Protein AF-A0A252F1C4-F1 (afdb_monomer_lite)

Structure (mmCIF, N/CA/C/O backbone):
data_AF-A0A252F1C4-F1
#
_entry.id   AF-A0A252F1C4-F1
#
loop_
_atom_site.group_PDB
_atom_site.id
_atom_site.type_symbol
_atom_site.label_atom_id
_atom_site.label_alt_id
_atom_site.label_comp_id
_atom_site.label_asym_id
_atom_site.label_entity_id
_atom_site.label_seq_id
_atom_site.pdbx_PDB_ins_code
_atom_site.Cartn_x
_atom_site.Cartn_y
_atom_site.Cartn_z
_atom_site.occupancy
_atom_site.B_iso_or_equiv
_atom_site.auth_seq_id
_atom_site.auth_comp_id
_atom_site.auth_asym_id
_atom_site.auth_atom_id
_atom_site.pdbx_PDB_model_num
ATOM 1 N N . MET A 1 1 ? 24.234 -22.527 -16.602 1.00 39.47 1 MET A N 1
ATOM 2 C CA . MET A 1 1 ? 23.828 -21.401 -15.741 1.00 39.47 1 MET A CA 1
ATOM 3 C C . MET A 1 1 ? 22.417 -21.061 -16.158 1.00 39.47 1 MET A C 1
ATOM 5 O O . MET A 1 1 ? 22.250 -20.501 -17.232 1.00 39.47 1 MET A O 1
ATOM 9 N N . GLU A 1 2 ? 21.423 -21.536 -15.406 1.00 46.16 2 GLU A N 1
ATOM 10 C CA . GLU A 1 2 ? 20.030 -21.122 -15.596 1.00 46.16 2 GLU A CA 1
ATOM 11 C C . GLU A 1 2 ? 19.977 -19.605 -15.444 1.00 46.16 2 GLU A C 1
ATOM 13 O O . GLU A 1 2 ? 20.350 -19.065 -14.402 1.00 46.16 2 GLU A O 1
ATOM 18 N N . SER A 1 3 ? 19.587 -18.909 -16.509 1.00 50.81 3 SER A N 1
ATOM 19 C CA . SER A 1 3 ? 19.120 -17.539 -16.387 1.00 50.81 3 SER A CA 1
ATOM 20 C C . SER A 1 3 ? 17.921 -17.589 -15.451 1.00 50.81 3 SER A C 1
ATOM 22 O O . SER A 1 3 ? 16.892 -18.141 -15.831 1.00 50.81 3 SER A O 1
ATOM 24 N N . LEU A 1 4 ? 18.067 -17.070 -14.231 1.00 52.56 4 LEU A N 1
ATOM 25 C CA . LEU A 1 4 ? 16.919 -16.670 -13.426 1.00 52.56 4 LEU A CA 1
ATOM 26 C C . LEU A 1 4 ? 16.053 -15.802 -14.335 1.00 52.56 4 LEU A C 1
ATOM 28 O O . LEU A 1 4 ? 16.465 -14.701 -14.708 1.00 52.56 4 LEU A O 1
ATOM 32 N N . ASP A 1 5 ? 14.933 -16.365 -14.781 1.00 70.81 5 ASP A N 1
ATOM 33 C CA . ASP A 1 5 ? 14.043 -15.707 -15.716 1.00 70.81 5 ASP A CA 1
ATOM 34 C C . ASP A 1 5 ? 13.590 -14.416 -15.035 1.00 70.81 5 ASP A C 1
ATOM 36 O O . ASP A 1 5 ? 13.096 -14.429 -13.904 1.00 70.81 5 ASP A O 1
ATOM 40 N N . ILE A 1 6 ? 13.854 -13.275 -15.669 1.00 65.56 6 ILE A N 1
ATOM 41 C CA . ILE A 1 6 ? 13.589 -11.947 -15.098 1.00 65.56 6 ILE A CA 1
ATOM 42 C C . ILE A 1 6 ? 12.124 -11.869 -14.635 1.00 65.56 6 ILE A C 1
ATOM 44 O O . ILE A 1 6 ? 11.808 -11.248 -13.619 1.00 65.56 6 ILE A O 1
ATOM 48 N N . GLU A 1 7 ? 11.241 -12.582 -15.333 1.00 70.81 7 GLU A N 1
ATOM 49 C CA . GLU A 1 7 ? 9.831 -12.716 -15.002 1.00 70.81 7 GLU A CA 1
ATOM 50 C C . GLU A 1 7 ? 9.565 -13.456 -13.674 1.00 70.81 7 GLU A C 1
ATOM 52 O O . GLU A 1 7 ? 8.672 -13.058 -12.922 1.00 70.81 7 GLU A O 1
ATOM 57 N N . GLU A 1 8 ? 10.353 -14.475 -13.316 1.00 76.31 8 GLU A N 1
ATOM 58 C CA . GLU A 1 8 ? 10.240 -15.170 -12.025 1.00 76.31 8 GLU A CA 1
ATOM 59 C C . GLU A 1 8 ? 10.670 -14.289 -10.851 1.00 76.31 8 GLU A C 1
ATOM 61 O O . GLU A 1 8 ? 9.991 -14.269 -9.819 1.00 76.31 8 GLU A O 1
ATOM 66 N N . LEU A 1 9 ? 11.743 -13.507 -11.013 1.00 71.81 9 LEU A N 1
ATOM 67 C CA . LEU A 1 9 ? 12.190 -12.544 -10.000 1.00 71.81 9 LEU A CA 1
ATOM 68 C C . LEU A 1 9 ? 11.113 -11.485 -9.724 1.00 71.81 9 LEU A C 1
ATOM 70 O O . LEU A 1 9 ? 10.834 -11.169 -8.564 1.00 71.81 9 LEU A O 1
ATOM 74 N N . TYR A 1 10 ? 10.446 -10.990 -10.771 1.00 73.50 10 TYR A N 1
ATOM 75 C CA . TYR A 1 10 ? 9.335 -10.048 -10.622 1.00 73.50 10 TYR A CA 1
ATOM 76 C C . TYR A 1 10 ? 8.104 -10.683 -9.970 1.00 73.50 10 TYR A C 1
ATOM 78 O O . TYR A 1 10 ? 7.515 -10.085 -9.067 1.00 73.50 10 TYR A O 1
ATOM 86 N N . ARG A 1 11 ? 7.727 -11.906 -10.362 1.00 82.75 11 ARG A N 1
ATOM 87 C CA . ARG A 1 11 ? 6.609 -12.634 -9.733 1.00 82.75 11 ARG A CA 1
ATOM 88 C C . ARG A 1 11 ? 6.877 -12.921 -8.253 1.00 82.75 11 ARG A C 1
ATOM 90 O O . ARG A 1 11 ? 5.960 -12.818 -7.436 1.00 82.75 11 ARG A O 1
ATOM 97 N N . ALA A 1 12 ? 8.116 -13.255 -7.892 1.00 82.44 12 ALA A N 1
ATOM 98 C CA . ALA A 1 12 ? 8.522 -13.460 -6.504 1.00 82.44 12 ALA A CA 1
ATOM 99 C C . ALA A 1 12 ? 8.458 -12.155 -5.689 1.00 82.44 12 ALA A C 1
ATOM 101 O O . ALA A 1 12 ? 7.920 -12.150 -4.579 1.00 82.44 12 ALA A O 1
ATOM 102 N N . ALA A 1 13 ? 8.935 -11.041 -6.254 1.00 80.62 13 ALA A N 1
ATOM 103 C CA . ALA A 1 13 ? 8.858 -9.723 -5.623 1.00 80.62 13 ALA A CA 1
ATOM 104 C C . ALA A 1 13 ? 7.404 -9.261 -5.412 1.00 80.62 13 ALA A C 1
ATOM 106 O O . ALA A 1 13 ? 7.062 -8.757 -4.340 1.00 80.62 13 ALA A O 1
ATOM 107 N N . GLU A 1 14 ? 6.531 -9.484 -6.398 1.00 83.69 14 GLU A N 1
ATOM 108 C CA . GLU A 1 14 ? 5.108 -9.147 -6.301 1.00 83.69 14 GLU A CA 1
ATOM 109 C C . GLU A 1 14 ? 4.397 -9.979 -5.225 1.00 83.69 14 GLU A C 1
ATOM 111 O O . GLU A 1 14 ? 3.676 -9.426 -4.395 1.00 83.69 14 GLU A O 1
ATOM 116 N N . ARG A 1 15 ? 4.664 -11.291 -5.157 1.00 87.81 15 ARG A N 1
ATOM 117 C CA . ARG A 1 15 ? 4.139 -12.156 -4.084 1.00 87.81 15 ARG A CA 1
ATOM 118 C C . ARG A 1 15 ? 4.579 -11.696 -2.700 1.00 87.81 15 ARG A C 1
ATOM 120 O O . ARG A 1 15 ? 3.763 -11.664 -1.786 1.00 87.81 15 ARG A O 1
ATOM 127 N N . SER A 1 16 ? 5.850 -11.332 -2.542 1.00 88.38 16 SER A N 1
ATOM 128 C CA . SER A 1 16 ? 6.371 -10.829 -1.266 1.00 88.38 16 SER A CA 1
ATOM 129 C C . SER A 1 16 ? 5.630 -9.563 -0.816 1.00 88.38 16 SER A C 1
ATOM 131 O O . SER A 1 16 ? 5.192 -9.465 0.331 1.00 88.38 16 SER A O 1
ATOM 133 N N . ARG A 1 17 ? 5.403 -8.624 -1.742 1.00 88.75 17 ARG A N 1
ATOM 134 C CA . ARG A 1 17 ? 4.665 -7.380 -1.474 1.00 88.75 17 ARG A CA 1
ATOM 135 C C . ARG A 1 17 ? 3.193 -7.622 -1.149 1.00 88.75 17 ARG A C 1
ATOM 137 O O . ARG A 1 17 ? 2.680 -7.002 -0.218 1.00 88.75 17 ARG A O 1
ATOM 144 N N . LEU A 1 18 ? 2.535 -8.528 -1.872 1.00 92.56 18 LEU A N 1
ATOM 145 C CA . LEU A 1 18 ? 1.158 -8.922 -1.577 1.00 92.56 18 LEU A CA 1
ATOM 146 C C . LEU A 1 18 ? 1.052 -9.536 -0.176 1.00 92.56 18 LEU A C 1
ATOM 148 O O . LEU A 1 18 ? 0.224 -9.096 0.618 1.00 92.56 18 LEU A O 1
ATOM 152 N N . ASN A 1 19 ? 1.936 -10.479 0.158 1.00 94.19 19 ASN A N 1
ATOM 153 C CA . ASN A 1 19 ? 1.964 -11.109 1.477 1.00 94.19 19 ASN A CA 1
ATOM 154 C C . ASN A 1 19 ? 2.171 -10.072 2.591 1.00 94.19 19 ASN A C 1
ATOM 156 O O . ASN A 1 19 ? 1.467 -10.105 3.595 1.00 94.19 19 ASN A O 1
ATOM 160 N N . ALA A 1 20 ? 3.088 -9.116 2.404 1.00 92.38 20 ALA A N 1
ATOM 161 C CA . ALA A 1 20 ? 3.323 -8.048 3.376 1.00 92.38 20 ALA A CA 1
ATOM 162 C C . ALA A 1 20 ? 2.077 -7.171 3.596 1.00 92.38 20 ALA A C 1
ATOM 164 O O . ALA A 1 20 ? 1.738 -6.851 4.738 1.00 92.38 20 ALA A O 1
ATOM 165 N N . PHE A 1 21 ? 1.364 -6.817 2.521 1.00 95.19 21 PHE A N 1
ATOM 166 C CA . PHE A 1 21 ? 0.099 -6.088 2.614 1.00 95.19 21 PHE A CA 1
ATOM 167 C C . PHE A 1 21 ? -0.978 -6.899 3.345 1.00 95.19 21 PHE A C 1
ATOM 169 O O . PHE A 1 21 ? -1.656 -6.381 4.237 1.00 95.19 21 PHE A O 1
ATOM 176 N N . GLU A 1 22 ? -1.130 -8.176 2.998 1.00 95.81 22 GLU A N 1
ATOM 177 C CA . GLU A 1 22 ? -2.107 -9.060 3.629 1.00 95.81 22 GLU A CA 1
ATOM 178 C C . GLU A 1 22 ? -1.833 -9.245 5.124 1.00 95.81 22 GLU A C 1
ATOM 180 O O . GLU A 1 22 ? -2.771 -9.156 5.921 1.00 95.81 22 GLU A O 1
ATOM 185 N N . SER A 1 23 ? -0.569 -9.424 5.516 1.00 96.69 23 SER A N 1
ATOM 186 C CA . SER A 1 23 ? -0.160 -9.480 6.923 1.00 96.69 23 SER A CA 1
ATOM 187 C C . SER A 1 23 ? -0.477 -8.175 7.654 1.00 96.69 23 SER A C 1
ATOM 189 O O . SER A 1 23 ? -1.138 -8.211 8.690 1.00 96.69 23 SER A O 1
ATOM 191 N N . ALA A 1 24 ? -0.121 -7.015 7.089 1.00 95.94 24 ALA A N 1
ATOM 192 C CA . ALA A 1 24 ? -0.428 -5.716 7.695 1.00 95.94 24 ALA A CA 1
ATOM 193 C C . ALA A 1 24 ? -1.941 -5.509 7.900 1.00 95.94 24 ALA A C 1
ATOM 195 O O . ALA A 1 24 ? -2.378 -4.998 8.937 1.00 95.94 24 ALA A O 1
ATOM 196 N N . ARG A 1 25 ? -2.756 -5.956 6.935 1.00 97.19 25 ARG A N 1
ATOM 197 C CA . ARG A 1 25 ? -4.219 -5.930 7.034 1.00 97.19 25 ARG A CA 1
ATOM 198 C C . ARG A 1 25 ? -4.728 -6.834 8.157 1.00 97.19 25 ARG A C 1
ATOM 200 O O . ARG A 1 25 ? -5.585 -6.409 8.928 1.00 97.19 25 ARG A O 1
ATOM 207 N N . GLN A 1 26 ? -4.226 -8.066 8.250 1.00 97.50 26 GLN A N 1
ATOM 208 C CA . GLN A 1 26 ? -4.611 -9.002 9.312 1.00 97.50 26 GLN A CA 1
ATOM 209 C C . GLN A 1 26 ? -4.237 -8.469 10.697 1.00 97.50 26 GLN A C 1
ATOM 211 O O . GLN A 1 26 ? -5.061 -8.513 11.611 1.00 97.50 26 GLN A O 1
ATOM 216 N N . ASP A 1 27 ? -3.043 -7.899 10.838 1.00 97.44 27 ASP A N 1
ATOM 217 C CA . ASP A 1 27 ? -2.592 -7.303 12.091 1.00 97.44 27 ASP A CA 1
ATOM 218 C C . ASP A 1 27 ? -3.470 -6.119 12.508 1.00 97.44 27 ASP A C 1
ATOM 220 O O . ASP A 1 27 ? -3.824 -6.003 13.683 1.00 97.44 27 ASP A O 1
ATOM 224 N N . SER A 1 28 ? -3.878 -5.268 11.558 1.00 97.00 28 SER A N 1
ATOM 225 C CA . SER A 1 28 ? -4.801 -4.160 11.837 1.00 97.00 28 SER A CA 1
ATOM 226 C C . SER A 1 28 ? -6.171 -4.657 12.306 1.00 97.00 28 SER A C 1
ATOM 228 O O . SER A 1 28 ? -6.703 -4.158 13.297 1.00 97.00 28 SER A O 1
ATOM 230 N N . LEU A 1 29 ? -6.714 -5.701 11.670 1.00 97.81 29 LEU A N 1
ATOM 231 C CA . LEU A 1 29 ? -7.979 -6.309 12.096 1.00 97.81 29 LEU A CA 1
ATOM 232 C C . LEU A 1 29 ? -7.876 -6.942 13.489 1.00 97.81 29 LEU A C 1
ATOM 234 O O . LEU A 1 29 ? -8.801 -6.820 14.291 1.00 97.81 29 LEU A O 1
ATOM 238 N N . LYS A 1 30 ? -6.744 -7.577 13.803 1.00 98.12 30 LYS A N 1
ATOM 239 C CA . LYS A 1 30 ? -6.488 -8.136 15.134 1.00 98.12 30 LYS A CA 1
ATOM 240 C C . LYS A 1 30 ? -6.394 -7.038 16.196 1.00 98.12 30 LYS A C 1
ATOM 242 O O . LYS A 1 30 ? -6.981 -7.177 17.266 1.00 98.12 30 LYS A O 1
ATOM 247 N N . ARG A 1 31 ? -5.708 -5.927 15.899 1.00 97.62 31 ARG A N 1
ATOM 248 C CA . ARG A 1 31 ? -5.668 -4.745 16.780 1.00 97.62 31 ARG A CA 1
ATOM 249 C C . ARG A 1 31 ? -7.058 -4.153 16.995 1.00 97.62 31 ARG A C 1
ATOM 251 O O . ARG A 1 31 ? -7.407 -3.855 18.133 1.00 97.62 31 ARG A O 1
ATOM 258 N N . LEU A 1 32 ? -7.858 -4.035 15.934 1.00 98.19 32 LEU A N 1
ATOM 259 C CA . LEU A 1 32 ? -9.243 -3.576 16.030 1.00 98.19 32 LEU A CA 1
ATOM 260 C C . LEU A 1 32 ? -10.058 -4.473 16.962 1.00 98.19 32 LEU A C 1
ATOM 262 O O . LEU A 1 32 ? -10.747 -3.966 17.840 1.00 98.19 32 LEU A O 1
ATOM 266 N N . GLN A 1 33 ? -9.967 -5.791 16.791 1.00 98.19 33 GLN A N 1
ATOM 267 C CA . GLN A 1 33 ? -10.693 -6.735 17.634 1.00 98.19 33 GLN A CA 1
ATOM 268 C C . GLN A 1 33 ? -10.310 -6.584 19.111 1.00 98.19 33 GLN A C 1
ATOM 270 O O . GLN A 1 33 ? -11.193 -6.405 19.945 1.00 98.19 33 GLN A O 1
ATOM 275 N N . ASN A 1 34 ? -9.009 -6.553 19.414 1.00 98.31 34 ASN A N 1
ATOM 276 C CA . ASN A 1 34 ? -8.525 -6.340 20.779 1.00 98.31 34 ASN A CA 1
ATOM 277 C C . ASN A 1 34 ? -9.037 -5.012 21.363 1.00 98.31 34 ASN A C 1
ATOM 279 O O . ASN A 1 34 ? -9.503 -4.975 22.498 1.00 98.31 34 ASN A O 1
ATOM 283 N N . SER A 1 35 ? -9.014 -3.936 20.571 1.00 97.88 35 SER A N 1
ATOM 284 C CA . SER A 1 35 ? -9.515 -2.626 20.993 1.00 97.88 35 SER A CA 1
ATOM 285 C C . SER A 1 35 ? -11.013 -2.658 21.312 1.00 97.88 35 SER A C 1
ATOM 287 O O . SER A 1 35 ? -11.431 -2.120 22.335 1.00 97.88 35 SER A O 1
ATOM 289 N N . LEU A 1 36 ? -11.829 -3.333 20.495 1.00 98.25 36 LEU A N 1
ATOM 290 C CA . LEU A 1 36 ? -13.266 -3.479 20.753 1.00 98.25 36 LEU A CA 1
ATOM 291 C C . LEU A 1 36 ? -13.546 -4.287 22.032 1.00 98.25 36 LEU A C 1
ATOM 293 O O . LEU A 1 36 ? -14.435 -3.919 22.806 1.00 98.25 36 LEU A O 1
ATOM 297 N N . ASP A 1 37 ? -12.776 -5.347 22.286 1.00 98.50 37 ASP A N 1
ATOM 298 C CA . ASP A 1 37 ? -12.904 -6.166 23.498 1.00 98.50 37 ASP A CA 1
ATOM 299 C C . ASP A 1 37 ? -12.520 -5.379 24.767 1.00 98.50 37 ASP A C 1
ATOM 301 O O . ASP A 1 37 ? -13.205 -5.458 25.800 1.00 98.50 37 ASP A O 1
ATOM 305 N N . GLU A 1 38 ? -11.461 -4.570 24.688 1.00 98.19 38 GLU A N 1
ATOM 306 C CA . GLU A 1 38 ? -11.025 -3.664 25.757 1.00 98.19 38 GLU A CA 1
ATOM 307 C C . GLU A 1 38 ? -12.065 -2.572 26.033 1.00 98.19 38 GLU A C 1
ATOM 309 O O . GLU A 1 38 ? -12.448 -2.371 27.190 1.00 98.19 38 GLU A O 1
ATOM 314 N N . ILE A 1 39 ? -12.589 -1.924 24.986 1.00 98.25 39 ILE A N 1
ATOM 315 C CA . ILE A 1 39 ? -13.657 -0.917 25.090 1.00 98.25 39 ILE A CA 1
ATOM 316 C C . ILE A 1 39 ? -14.893 -1.524 25.764 1.00 98.25 39 ILE A C 1
ATOM 318 O O . ILE A 1 39 ? -15.440 -0.948 26.709 1.00 98.25 39 ILE A O 1
ATOM 322 N N . GLY A 1 40 ? -15.314 -2.719 25.340 1.00 98.19 40 GLY A N 1
ATOM 323 C CA . GLY A 1 40 ? -16.456 -3.416 25.932 1.00 98.19 40 GLY A CA 1
ATOM 324 C C . GLY A 1 40 ? -16.241 -3.783 27.405 1.00 98.19 40 GLY A C 1
ATOM 325 O O . GLY A 1 40 ? -17.160 -3.682 28.225 1.00 98.19 40 GLY A O 1
ATOM 326 N N . THR A 1 41 ? -15.025 -4.186 27.773 1.00 98.25 41 THR A N 1
ATOM 327 C CA . THR A 1 41 ? -14.667 -4.514 29.161 1.00 98.25 41 THR A CA 1
ATOM 328 C C . THR A 1 41 ? -14.624 -3.270 30.043 1.00 98.25 41 THR A C 1
ATOM 330 O O . THR A 1 41 ? -15.242 -3.267 31.111 1.00 98.25 41 THR A O 1
ATOM 333 N N . SER A 1 42 ? -13.992 -2.197 29.566 1.00 97.81 42 SER A N 1
ATOM 334 C CA . SER A 1 42 ? -13.952 -0.895 30.236 1.00 97.81 42 SER A CA 1
ATOM 335 C C . SER A 1 42 ? -15.362 -0.349 30.477 1.00 97.81 42 SER A C 1
ATOM 337 O O . SER A 1 42 ? -15.724 -0.041 31.613 1.00 97.81 42 SER A O 1
ATOM 339 N N . TYR A 1 43 ? -16.214 -0.366 29.446 1.00 98.25 43 TYR A N 1
ATOM 340 C CA . TYR A 1 43 ? -17.609 0.067 29.541 1.00 98.25 43 TYR A CA 1
ATOM 341 C C . TYR A 1 43 ? -18.389 -0.687 30.631 1.00 98.25 43 TYR A C 1
ATOM 343 O O . TYR A 1 43 ? -19.042 -0.060 31.468 1.00 98.25 43 TYR A O 1
ATOM 351 N N . ARG A 1 44 ? -18.296 -2.026 30.676 1.00 98.06 44 ARG A N 1
ATOM 352 C CA . ARG A 1 44 ? -18.954 -2.834 31.725 1.00 98.06 44 ARG A CA 1
ATOM 353 C C . ARG A 1 44 ? -18.453 -2.476 33.128 1.00 98.06 44 ARG A C 1
ATOM 355 O O . ARG A 1 44 ? -19.255 -2.416 34.065 1.00 98.06 44 ARG A O 1
ATOM 362 N N . GLY A 1 45 ? -17.154 -2.207 33.266 1.00 97.94 45 GLY A N 1
ATOM 363 C CA . GLY A 1 45 ? -16.551 -1.723 34.508 1.00 97.94 45 GLY A CA 1
ATOM 364 C C . GLY A 1 45 ? -17.137 -0.380 34.948 1.00 97.94 45 GLY A C 1
ATOM 365 O O . GLY A 1 45 ? -17.641 -0.266 36.067 1.00 97.94 45 GLY A O 1
ATOM 366 N N . SER A 1 46 ? -17.167 0.609 34.051 1.00 97.44 46 SER A N 1
ATOM 367 C CA . SER A 1 46 ? -17.719 1.941 34.334 1.00 97.44 46 SER A CA 1
ATOM 368 C C . SER A 1 46 ? -19.210 1.907 34.675 1.00 97.44 46 SER A C 1
ATOM 370 O O . SER A 1 46 ? -19.645 2.600 35.594 1.00 97.44 46 SER A O 1
ATOM 372 N N . VAL A 1 47 ? -20.000 1.069 33.996 1.00 97.56 47 VAL A N 1
ATOM 373 C CA . VAL A 1 47 ? -21.424 0.870 34.318 1.00 97.56 47 VAL A CA 1
ATOM 374 C C . VAL A 1 47 ? -21.592 0.302 35.729 1.00 97.56 47 VAL A C 1
ATOM 376 O O . VAL A 1 47 ? -22.395 0.817 36.510 1.00 97.56 47 VAL A O 1
ATOM 379 N N . THR A 1 48 ? -20.810 -0.719 36.086 1.00 97.50 48 THR A N 1
ATOM 380 C CA . THR A 1 48 ? -20.848 -1.331 37.426 1.00 97.50 48 THR A CA 1
ATOM 381 C C . THR A 1 48 ? -20.471 -0.317 38.508 1.00 97.50 48 THR A C 1
ATOM 383 O O . THR A 1 48 ? -21.123 -0.236 39.554 1.00 97.50 48 THR A O 1
ATOM 386 N N . GLN A 1 49 ? -19.457 0.510 38.247 1.00 95.56 49 GLN A N 1
ATOM 387 C CA . GLN A 1 49 ? -19.032 1.574 39.153 1.00 95.56 49 GLN A CA 1
ATOM 388 C C . GLN A 1 49 ? -20.122 2.640 39.330 1.00 95.56 49 GLN A C 1
ATOM 390 O O . GLN A 1 49 ? -20.426 3.013 40.463 1.00 95.56 49 GLN A O 1
ATOM 395 N N . ALA A 1 50 ? -20.756 3.084 38.240 1.00 94.50 50 ALA A N 1
ATOM 396 C CA . ALA A 1 50 ? -21.845 4.060 38.287 1.00 94.50 50 ALA A CA 1
ATOM 397 C C . ALA A 1 50 ? -23.040 3.543 39.107 1.00 94.50 50 ALA A C 1
ATOM 399 O O . ALA A 1 50 ? -23.581 4.265 39.945 1.00 94.50 50 ALA A O 1
ATOM 400 N N . GLN A 1 51 ? -23.414 2.272 38.929 1.00 94.19 51 GLN A N 1
ATOM 401 C CA . GLN A 1 51 ? -24.472 1.634 39.719 1.00 94.19 51 GLN A CA 1
ATOM 402 C C . GLN A 1 51 ? -24.094 1.507 41.200 1.00 94.19 51 GLN A C 1
ATOM 404 O O . GLN A 1 51 ? -24.929 1.742 42.073 1.00 94.19 51 GLN A O 1
ATOM 409 N N . THR A 1 52 ? -22.839 1.166 41.498 1.00 93.44 52 THR A N 1
ATOM 410 C CA . THR A 1 52 ? -22.340 1.065 42.878 1.00 93.44 52 THR A CA 1
ATOM 411 C C . THR A 1 52 ? -22.367 2.427 43.571 1.00 93.44 52 THR A C 1
ATOM 413 O O . THR A 1 52 ? -22.883 2.540 44.681 1.00 93.44 52 THR A O 1
ATOM 416 N N . ALA A 1 53 ? -21.904 3.481 42.896 1.00 89.69 53 ALA A N 1
ATOM 417 C CA . ALA A 1 53 ? -21.944 4.849 43.410 1.00 89.69 53 ALA A CA 1
ATOM 418 C C . ALA A 1 53 ? -23.383 5.334 43.663 1.00 89.69 53 ALA A C 1
ATOM 420 O O . ALA A 1 53 ? -23.655 5.972 44.683 1.00 89.69 53 ALA A O 1
ATOM 421 N N . ALA A 1 54 ? -24.323 4.987 42.777 1.00 89.62 54 ALA A N 1
ATOM 422 C CA . ALA A 1 54 ? -25.739 5.290 42.965 1.00 89.62 54 ALA A CA 1
ATOM 423 C C . ALA A 1 54 ? -26.327 4.571 44.195 1.00 89.62 54 ALA A C 1
ATOM 425 O O . ALA A 1 54 ? -27.037 5.195 44.980 1.00 89.62 54 ALA A O 1
ATOM 426 N N . ARG A 1 55 ? -25.981 3.292 44.420 1.00 87.25 55 ARG A N 1
ATOM 427 C CA . ARG A 1 55 ? -26.400 2.535 45.618 1.00 87.25 55 ARG A CA 1
ATOM 428 C C . ARG A 1 55 ? -25.850 3.137 46.910 1.00 87.25 55 ARG A C 1
ATOM 430 O O . ARG A 1 55 ? -26.609 3.314 47.856 1.00 87.25 55 ARG A O 1
ATOM 437 N N . ILE A 1 56 ? -24.562 3.486 46.941 1.00 86.12 56 ILE A N 1
ATOM 438 C CA . ILE A 1 56 ? -23.931 4.135 48.105 1.00 86.12 56 ILE A CA 1
ATOM 439 C C . ILE A 1 56 ? -24.622 5.471 48.408 1.00 86.12 56 ILE A C 1
ATOM 441 O O . ILE A 1 56 ? -24.940 5.763 49.558 1.00 86.12 56 ILE A O 1
ATOM 445 N N . SER A 1 57 ? -24.919 6.255 47.370 1.00 84.81 57 SER A N 1
ATOM 446 C CA . SER A 1 57 ? -25.607 7.542 47.517 1.00 84.81 57 SER A CA 1
ATOM 447 C C . SER A 1 57 ? -27.041 7.387 48.036 1.00 84.81 57 SER A C 1
ATOM 449 O O . SER A 1 57 ? -27.517 8.242 48.781 1.00 84.81 57 SER A O 1
ATOM 451 N N . ALA A 1 58 ? -27.735 6.309 47.657 1.00 80.00 58 ALA A N 1
ATOM 452 C CA . ALA A 1 58 ? -29.062 5.994 48.180 1.00 80.00 58 ALA A CA 1
ATOM 453 C C . ALA A 1 58 ? -29.011 5.608 49.669 1.00 80.00 58 ALA A C 1
ATOM 455 O O . ALA A 1 58 ? -29.763 6.169 50.462 1.00 80.00 58 ALA A O 1
ATOM 456 N N . LEU A 1 59 ? -28.078 4.731 50.061 1.00 78.12 59 LEU A N 1
ATOM 457 C CA . LEU A 1 59 ? -27.888 4.323 51.460 1.00 78.12 59 LEU A CA 1
ATOM 458 C C . LEU A 1 59 ? -27.547 5.515 52.365 1.00 78.12 59 LEU A C 1
ATOM 460 O O . LEU A 1 59 ? -28.173 5.698 53.403 1.00 78.12 59 LEU A O 1
ATOM 464 N N . GLY A 1 60 ? -26.624 6.387 51.945 1.00 80.44 60 GLY A N 1
ATOM 465 C CA . GLY A 1 60 ? -26.276 7.580 52.725 1.00 80.44 60 GLY A CA 1
ATOM 466 C C . GLY A 1 60 ? -27.443 8.566 52.885 1.00 80.44 60 GLY A C 1
ATOM 467 O O . GLY A 1 60 ? -27.561 9.238 53.911 1.00 80.44 60 GLY A O 1
ATOM 468 N N . GLN A 1 61 ? -28.344 8.648 51.898 1.00 74.44 61 GLN A N 1
ATOM 469 C CA . GLN A 1 61 ? -29.577 9.428 52.038 1.00 74.44 61 GLN A CA 1
ATOM 470 C C . GLN A 1 61 ? -30.534 8.802 53.060 1.00 74.44 61 GLN A C 1
ATOM 472 O O . GLN A 1 61 ? -31.100 9.535 53.872 1.00 74.44 61 GLN A O 1
ATOM 477 N N . GLU A 1 62 ? -30.685 7.476 53.064 1.00 71.25 62 GLU A N 1
ATOM 478 C CA . GLU A 1 62 ? -31.483 6.756 54.066 1.00 71.25 62 GLU A CA 1
ATOM 479 C C . GLU A 1 62 ? -30.917 6.943 55.482 1.00 71.25 62 GLU A C 1
ATOM 481 O O . GLU A 1 62 ? -31.665 7.275 56.403 1.00 71.25 62 GLU A O 1
ATOM 486 N N . GLU A 1 63 ? -29.596 6.858 55.655 1.00 73.94 63 GLU A N 1
ATOM 487 C CA . GLU A 1 63 ? -28.929 7.130 56.935 1.00 73.94 63 GLU A CA 1
ATOM 488 C C . GLU A 1 63 ? -29.141 8.571 57.405 1.00 73.94 63 GLU A C 1
ATOM 490 O O . GLU A 1 63 ? -29.435 8.809 58.577 1.00 73.94 63 GLU A O 1
ATOM 495 N N . LYS A 1 64 ? -29.053 9.554 56.499 1.00 71.06 64 LYS A N 1
ATOM 496 C CA . LYS A 1 64 ? -29.300 10.963 56.834 1.00 71.06 64 LYS A CA 1
ATOM 497 C C . LYS A 1 64 ? -30.753 11.204 57.256 1.00 71.06 64 LYS A C 1
ATOM 499 O O . LYS A 1 64 ? -30.999 11.982 58.182 1.00 71.06 64 LYS A O 1
ATOM 504 N N . LEU A 1 65 ? -31.712 10.546 56.603 1.00 66.62 65 LEU A N 1
ATOM 505 C CA . LEU A 1 65 ? -33.130 10.594 56.977 1.00 66.62 65 LEU A CA 1
ATOM 506 C C . LEU A 1 65 ? -33.370 9.938 58.344 1.00 66.62 65 LEU A C 1
ATOM 508 O O . LEU A 1 65 ? -34.122 10.478 59.159 1.00 66.62 65 LEU A O 1
ATOM 512 N N . ALA A 1 66 ? -32.682 8.830 58.629 1.00 67.81 66 ALA A N 1
ATOM 513 C CA . ALA A 1 66 ? -32.717 8.174 59.930 1.00 67.81 66 ALA A CA 1
ATOM 514 C C . ALA A 1 66 ? -32.093 9.013 61.048 1.00 67.81 66 ALA A C 1
ATOM 516 O O . ALA A 1 66 ? -32.719 9.195 62.093 1.00 67.81 66 ALA A O 1
ATOM 517 N N . ALA A 1 67 ? -30.930 9.614 60.801 1.00 65.81 67 ALA A N 1
ATOM 518 C CA . ALA A 1 67 ? -30.255 10.513 61.734 1.00 65.81 67 ALA A CA 1
ATOM 519 C C . ALA A 1 67 ? -31.055 11.799 62.010 1.00 65.81 67 ALA A C 1
ATOM 521 O O . ALA A 1 67 ? -30.993 12.341 63.109 1.00 65.81 67 ALA A O 1
ATOM 522 N N . SER A 1 68 ? -31.849 12.268 61.041 1.00 70.44 68 SER A N 1
ATOM 523 C CA . SER A 1 68 ? -32.720 13.444 61.200 1.00 70.44 68 SER A CA 1
ATOM 524 C C . SER A 1 68 ? -34.016 13.143 61.974 1.00 70.44 68 SER A C 1
ATOM 526 O O . SER A 1 68 ? -34.887 14.005 62.059 1.00 70.44 68 SER A O 1
ATOM 528 N N . GLY A 1 69 ? -34.195 11.921 62.496 1.00 61.78 69 GLY A N 1
ATOM 529 C CA . GLY A 1 69 ? -35.398 11.498 63.230 1.00 61.78 69 GLY A CA 1
ATOM 530 C C . GLY A 1 69 ? -36.643 11.291 62.357 1.00 61.78 69 GLY A C 1
ATOM 531 O O . GLY A 1 69 ? -37.666 10.809 62.842 1.00 61.78 69 GLY A O 1
ATOM 532 N N . LEU A 1 70 ? -36.543 11.581 61.057 1.00 60.91 70 LEU A N 1
ATOM 533 C CA . LEU A 1 70 ? -37.614 11.452 60.066 1.00 60.91 70 LEU A CA 1
ATOM 534 C C . LEU A 1 70 ? -37.877 9.993 59.656 1.00 60.91 70 LEU A C 1
ATOM 536 O O . LEU A 1 70 ? -38.892 9.717 59.024 1.00 60.91 70 LEU A O 1
ATOM 540 N N . SER A 1 71 ? -36.987 9.063 60.025 1.00 60.16 71 SER A N 1
ATOM 541 C CA . SER A 1 71 ? -37.156 7.618 59.799 1.00 60.16 71 SER A CA 1
ATOM 542 C C . SER A 1 71 ? -37.688 6.844 61.014 1.00 60.16 71 SER A C 1
ATOM 544 O O . SER A 1 71 ? -37.790 5.619 60.938 1.00 60.16 71 SER A O 1
ATOM 546 N N . SER A 1 72 ? -37.997 7.489 62.147 1.00 48.84 72 SER A N 1
ATOM 547 C CA . SER A 1 72 ? -38.511 6.755 63.314 1.00 48.84 72 SER A CA 1
ATOM 548 C C . SER A 1 72 ? -40.030 6.567 63.217 1.00 48.84 72 SER A C 1
ATOM 550 O O . SER A 1 72 ? -40.785 7.523 63.059 1.00 48.84 72 SER A O 1
ATOM 552 N N . GLY A 1 73 ? -40.475 5.309 63.256 1.00 54.84 73 GLY A N 1
ATOM 553 C CA . GLY A 1 73 ? -41.868 4.897 63.094 1.00 54.84 73 GLY A CA 1
ATOM 554 C C . GLY A 1 73 ? -42.819 5.430 64.172 1.00 54.84 73 GLY A C 1
ATOM 555 O O . GLY A 1 73 ? -43.114 4.741 65.144 1.00 54.84 73 GLY A O 1
ATOM 556 N N . GLY A 1 74 ? -43.362 6.628 63.958 1.00 44.31 74 GLY A N 1
ATOM 557 C CA . GLY A 1 74 ? -44.520 7.158 64.674 1.00 44.31 74 GLY A CA 1
ATOM 558 C C . GLY A 1 74 ? -45.804 6.916 63.881 1.00 44.31 74 GLY A C 1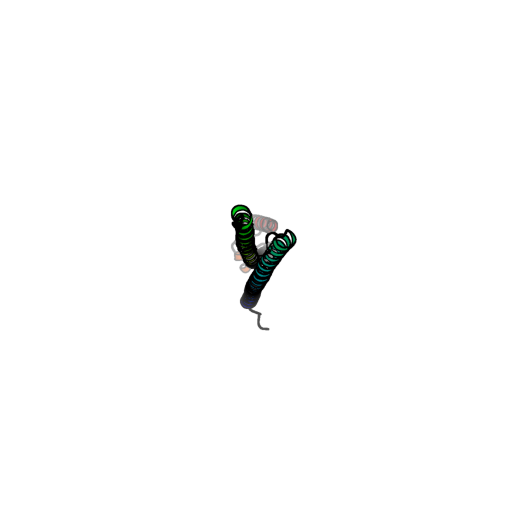
ATOM 559 O O . GLY A 1 74 ? -46.006 7.497 62.822 1.00 44.31 74 GLY A O 1
ATOM 560 N N . SER A 1 75 ? -46.689 6.073 64.408 1.00 53.88 75 SER A N 1
ATOM 561 C CA . SER A 1 75 ? -47.907 5.558 63.767 1.00 53.88 75 SER A CA 1
ATOM 562 C C . SER A 1 75 ? -48.969 6.590 63.311 1.00 53.88 75 SER A C 1
ATOM 564 O O . SER A 1 75 ? -50.025 6.143 62.874 1.00 53.88 75 SER A O 1
ATOM 566 N N . TYR A 1 76 ? -48.773 7.919 63.391 1.00 45.78 76 TYR A N 1
ATOM 567 C CA . TYR A 1 76 ? -49.858 8.897 63.140 1.00 45.78 76 TYR A CA 1
ATOM 568 C C . TYR A 1 76 ? -49.462 10.292 62.603 1.00 45.78 76 TYR A C 1
ATOM 570 O O . TYR A 1 76 ? -50.227 11.241 62.765 1.00 45.78 76 TYR A O 1
ATOM 578 N N . THR A 1 77 ? -48.339 10.459 61.903 1.00 43.16 77 THR A N 1
ATOM 579 C CA . THR A 1 77 ? -48.069 11.721 61.179 1.00 43.16 77 THR A CA 1
ATOM 580 C C . THR A 1 77 ? -47.613 11.433 59.758 1.00 43.16 77 THR A C 1
ATOM 582 O O . THR A 1 77 ? -46.690 10.657 59.534 1.00 43.16 77 THR A O 1
ATOM 585 N N . ALA A 1 78 ? -48.340 12.009 58.797 1.00 47.38 78 ALA A N 1
ATOM 586 C CA . ALA A 1 78 ? -48.218 11.740 57.371 1.00 47.38 78 ALA A CA 1
ATOM 587 C C . ALA A 1 78 ? -46.753 11.770 56.892 1.00 47.38 78 ALA A C 1
ATOM 589 O O . ALA A 1 78 ? -46.007 12.664 57.301 1.00 47.38 78 ALA A O 1
ATOM 590 N N . PRO A 1 79 ? -46.340 10.857 55.990 1.00 50.94 79 PRO A N 1
ATOM 591 C CA . PRO A 1 79 ? -45.051 10.981 55.331 1.00 50.94 79 PRO A CA 1
ATOM 592 C C . PRO A 1 79 ? -45.022 12.344 54.638 1.00 50.94 79 PRO A C 1
ATOM 594 O O . PRO A 1 79 ? -45.885 12.627 53.805 1.00 50.94 79 PRO A O 1
ATOM 597 N N . THR A 1 80 ? -44.045 13.196 54.947 1.00 53.09 80 THR A N 1
ATOM 598 C CA . THR A 1 80 ? -43.760 14.401 54.154 1.00 53.09 80 THR A CA 1
ATOM 599 C C . THR A 1 80 ? -43.175 13.944 52.809 1.00 53.09 80 THR A C 1
ATOM 601 O O . THR A 1 80 ? -41.978 14.018 52.551 1.00 53.09 80 THR A O 1
ATOM 604 N N . SER A 1 81 ? -44.037 13.366 51.972 1.00 53.66 81 SER A N 1
ATOM 605 C CA . SER A 1 81 ? -43.722 12.506 50.827 1.00 53.66 81 SER A CA 1
ATOM 606 C C . SER A 1 81 ? -43.085 13.251 49.651 1.00 53.66 81 SER A C 1
ATOM 608 O O . SER A 1 81 ? -42.425 12.631 48.827 1.00 53.66 81 SER A O 1
ATOM 610 N N . GLY A 1 82 ? -43.248 14.573 49.552 1.00 52.09 82 GLY A N 1
ATOM 611 C CA . GLY A 1 82 ? -42.810 15.332 48.374 1.00 52.09 82 GLY A CA 1
ATOM 612 C C . GLY A 1 82 ? -41.290 15.485 48.238 1.00 52.09 82 GLY A C 1
ATOM 613 O O . GLY A 1 82 ? -40.767 15.440 47.126 1.00 52.09 82 GLY A O 1
ATOM 614 N N . TYR A 1 83 ? -40.563 15.642 49.350 1.00 52.72 83 TYR A N 1
ATOM 615 C CA . TYR A 1 83 ? -39.118 15.919 49.313 1.00 52.72 83 TYR A CA 1
ATOM 616 C C . TYR A 1 83 ? -38.288 14.641 49.091 1.00 52.72 83 TYR A C 1
ATOM 618 O O . TYR A 1 83 ? -37.338 14.640 48.310 1.00 52.72 83 TYR A O 1
ATOM 626 N N . THR A 1 84 ? -38.694 13.528 49.711 1.00 66.38 84 THR A N 1
ATOM 627 C CA . THR A 1 84 ? -38.031 12.217 49.586 1.00 66.38 84 THR A CA 1
ATOM 628 C C . THR A 1 84 ? -38.252 11.580 48.210 1.00 66.38 84 THR A C 1
ATOM 630 O O . THR A 1 84 ? -37.312 11.039 47.626 1.00 66.38 84 THR A O 1
ATOM 633 N N . GLU A 1 85 ? -39.461 11.693 47.650 1.00 65.31 85 GLU A N 1
ATOM 634 C CA . GLU A 1 85 ? -39.770 11.176 46.309 1.00 65.31 85 GLU A CA 1
ATOM 635 C C . GLU A 1 85 ? -38.983 11.942 45.230 1.00 65.31 85 GLU A C 1
ATOM 637 O O . GLU A 1 85 ? -38.370 11.344 44.347 1.00 65.31 85 GLU A O 1
ATOM 642 N N . THR A 1 86 ? -38.903 13.274 45.360 1.00 77.12 86 THR A N 1
ATOM 643 C CA . THR A 1 86 ? -38.139 14.132 44.438 1.00 77.12 86 THR A CA 1
ATOM 644 C C . THR A 1 86 ? -36.642 13.802 44.454 1.00 77.12 86 THR A C 1
ATOM 646 O O . THR A 1 86 ? -36.018 13.742 43.394 1.00 77.12 86 THR A O 1
ATOM 649 N N . ALA A 1 87 ? -36.055 13.532 45.627 1.00 74.50 87 ALA A N 1
ATOM 650 C CA . ALA A 1 87 ? -34.644 13.155 45.749 1.00 74.50 87 ALA A CA 1
ATOM 651 C C . ALA A 1 87 ? -34.338 11.797 45.091 1.00 74.50 87 ALA A C 1
ATOM 653 O O . ALA A 1 87 ? -33.344 11.665 44.373 1.00 74.50 87 ALA A O 1
ATOM 654 N N . ARG A 1 88 ? -35.230 10.808 45.254 1.00 78.06 88 ARG A N 1
ATOM 655 C CA . ARG A 1 88 ? -35.121 9.500 44.586 1.00 78.06 88 ARG A CA 1
ATOM 656 C C . ARG A 1 88 ? -35.199 9.620 43.067 1.00 78.06 88 ARG A C 1
ATOM 658 O O . ARG A 1 88 ? -34.345 9.074 42.370 1.00 78.06 88 ARG A O 1
ATOM 665 N N . VAL A 1 89 ? -36.173 10.378 42.561 1.00 84.50 89 VAL A N 1
ATOM 666 C CA . VAL A 1 89 ? -36.323 10.646 41.122 1.00 84.50 89 VAL A CA 1
ATOM 667 C C . VAL A 1 89 ? -35.088 11.363 40.571 1.00 84.50 89 VAL A C 1
ATOM 669 O O . VAL A 1 89 ? -34.587 10.999 39.508 1.00 84.50 89 VAL A O 1
ATOM 672 N N . ALA A 1 90 ? -34.538 12.336 41.303 1.00 85.25 90 ALA A N 1
ATOM 673 C CA . ALA A 1 90 ? -33.308 13.015 40.907 1.00 85.25 90 ALA A CA 1
ATOM 674 C C . ALA A 1 90 ? -32.105 12.056 40.851 1.00 85.25 90 ALA A C 1
ATOM 676 O O . ALA A 1 90 ? -31.332 12.104 39.894 1.00 85.25 90 ALA A O 1
ATOM 677 N N . SER A 1 91 ? -31.934 11.164 41.834 1.00 85.94 91 SER A N 1
ATOM 678 C CA . SER A 1 91 ? -30.866 10.151 41.813 1.00 85.94 91 SER A CA 1
ATOM 679 C C . SER A 1 91 ? -31.011 9.164 40.646 1.00 85.94 91 SER A C 1
ATOM 681 O O . SER A 1 91 ? -30.016 8.877 39.979 1.00 85.94 91 SER A O 1
ATOM 683 N N . ASP A 1 92 ? -32.227 8.695 40.346 1.00 89.25 92 ASP A N 1
ATOM 684 C CA . ASP A 1 92 ? -32.477 7.802 39.203 1.00 89.25 92 ASP A CA 1
ATOM 685 C C . ASP A 1 92 ? -32.195 8.502 37.864 1.00 89.25 92 ASP A C 1
ATOM 687 O O . ASP A 1 92 ? -31.489 7.966 37.008 1.00 89.25 92 ASP A O 1
ATOM 691 N N . ASN A 1 93 ? -32.649 9.750 37.709 1.00 91.81 93 ASN A N 1
ATOM 692 C CA . ASN A 1 93 ? -32.365 10.558 36.522 1.00 91.81 93 ASN A CA 1
ATOM 693 C C . ASN A 1 93 ? -30.858 10.771 36.316 1.00 91.81 93 ASN A C 1
ATOM 695 O O . ASN A 1 93 ? -30.374 10.671 35.187 1.00 91.81 93 ASN A O 1
ATOM 699 N N . ASN A 1 94 ? -30.102 11.005 37.394 1.00 92.00 94 ASN A N 1
ATOM 700 C CA . ASN A 1 94 ? -28.643 11.117 37.331 1.00 92.00 94 ASN A CA 1
ATOM 701 C C . ASN A 1 94 ? -27.986 9.804 36.885 1.00 92.00 94 ASN A C 1
ATOM 703 O O . ASN A 1 94 ? -27.127 9.823 36.004 1.00 92.00 94 ASN A O 1
ATOM 707 N N . LEU A 1 95 ? -28.405 8.658 37.436 1.00 94.44 95 LEU A N 1
ATOM 708 C CA . LEU A 1 95 ? -27.881 7.357 37.014 1.00 94.44 95 LEU A CA 1
ATOM 709 C C . LEU A 1 95 ? -28.170 7.099 35.531 1.00 94.44 95 LEU A C 1
ATOM 711 O O . LEU A 1 95 ? -27.257 6.745 34.788 1.00 94.44 95 LEU A O 1
ATOM 715 N N . ARG A 1 96 ? -29.409 7.322 35.079 1.00 96.12 96 ARG A N 1
ATOM 716 C CA . ARG A 1 96 ? -29.786 7.171 33.663 1.00 96.12 96 ARG A CA 1
ATOM 717 C C . ARG A 1 96 ? -28.957 8.078 32.756 1.00 96.12 96 ARG A C 1
ATOM 719 O O . ARG A 1 96 ? -28.442 7.612 31.743 1.00 96.12 96 ARG A O 1
ATOM 726 N N . SER A 1 97 ? -28.788 9.344 33.134 1.00 97.00 97 SER A N 1
ATOM 727 C CA . SER A 1 97 ? -27.961 10.306 32.395 1.00 97.00 97 SER A CA 1
ATOM 728 C C . SER A 1 97 ? -26.502 9.841 32.281 1.00 97.00 97 SER A C 1
ATOM 730 O O . SER A 1 97 ? -25.926 9.833 31.189 1.00 97.00 97 SER A O 1
ATOM 732 N N . ASN A 1 98 ? -25.924 9.354 33.384 1.00 96.12 98 ASN A N 1
ATOM 733 C CA . ASN A 1 98 ? -24.568 8.807 33.401 1.00 96.12 98 ASN A CA 1
ATOM 734 C C . ASN A 1 98 ? -24.441 7.575 32.495 1.00 96.12 98 ASN A C 1
ATOM 736 O O . ASN A 1 98 ? -23.498 7.484 31.712 1.00 96.12 98 ASN A O 1
ATOM 740 N N . LEU A 1 99 ? -25.399 6.645 32.545 1.00 96.75 99 LEU A N 1
ATOM 741 C CA . LEU A 1 99 ? -25.395 5.448 31.696 1.00 96.75 99 LEU A CA 1
ATOM 742 C C . LEU A 1 99 ? -25.530 5.791 30.206 1.00 96.75 99 LEU A C 1
ATOM 744 O O . LEU A 1 99 ? -24.831 5.201 29.381 1.00 96.75 99 LEU A O 1
ATOM 748 N N . ASN A 1 100 ? -26.367 6.774 29.864 1.00 97.31 100 ASN A N 1
ATOM 749 C CA . ASN A 1 100 ? -26.494 7.274 28.495 1.00 97.31 100 ASN A CA 1
ATOM 750 C C . ASN A 1 100 ? -25.173 7.883 28.004 1.00 97.31 100 ASN A C 1
ATOM 752 O O . ASN A 1 100 ? -24.733 7.584 26.895 1.00 97.31 100 ASN A O 1
ATOM 756 N N . THR A 1 101 ? -24.507 8.671 28.853 1.00 97.69 101 THR A N 1
ATOM 757 C CA . THR A 1 101 ? -23.195 9.265 28.553 1.00 97.69 101 THR A CA 1
ATOM 758 C C . THR A 1 101 ? -22.133 8.187 28.327 1.00 97.69 101 THR A C 1
ATOM 760 O O . THR A 1 101 ? -21.410 8.238 27.335 1.00 97.69 101 THR A O 1
ATOM 763 N N . LEU A 1 102 ? -22.078 7.162 29.186 1.00 97.81 102 LEU A N 1
ATOM 764 C CA . LEU A 1 102 ? -21.163 6.026 29.020 1.00 97.81 102 LEU A CA 1
ATOM 765 C C . LEU A 1 102 ? -21.442 5.245 27.730 1.00 97.81 102 LEU A C 1
ATOM 767 O O . LEU A 1 102 ? -20.509 4.835 27.043 1.00 97.81 102 LEU A O 1
ATOM 771 N N . SER A 1 103 ? -22.716 5.042 27.384 1.00 97.94 103 SER A N 1
ATOM 772 C CA . SER A 1 103 ? -23.096 4.360 26.143 1.00 97.94 103 SER A CA 1
ATOM 773 C C . SER A 1 103 ? -22.682 5.157 24.905 1.00 97.94 103 SER A C 1
ATOM 775 O O . SER A 1 103 ? -22.205 4.569 23.936 1.00 97.94 103 SER A O 1
ATOM 777 N N . ALA A 1 104 ? -22.848 6.482 24.932 1.00 98.00 104 ALA A N 1
ATOM 778 C CA . ALA A 1 104 ? -22.420 7.362 23.849 1.00 98.00 104 ALA A CA 1
ATOM 779 C C . ALA A 1 104 ? -20.890 7.366 23.699 1.00 98.00 104 ALA A C 1
ATOM 781 O O . ALA A 1 104 ? -20.383 7.200 22.590 1.00 98.00 104 ALA A O 1
ATOM 782 N N . ALA A 1 105 ? -20.159 7.463 24.815 1.00 97.62 105 ALA A N 1
ATOM 783 C CA . ALA A 1 105 ? -18.699 7.416 24.827 1.00 97.62 105 ALA A CA 1
ATOM 784 C C . ALA A 1 105 ? -18.160 6.089 24.271 1.00 97.62 105 ALA A C 1
ATOM 786 O O . ALA A 1 105 ? -17.242 6.094 23.454 1.00 97.62 105 ALA A O 1
ATOM 787 N N . ARG A 1 106 ? -18.770 4.954 24.644 1.00 98.06 106 ARG A N 1
ATOM 788 C CA . ARG A 1 106 ? -18.422 3.639 24.088 1.00 98.06 106 ARG A CA 1
ATOM 789 C C . ARG A 1 106 ? -18.581 3.618 22.567 1.00 98.06 106 ARG A C 1
ATOM 791 O O . ARG A 1 106 ? -17.663 3.201 21.870 1.00 98.06 106 ARG A O 1
ATOM 798 N N . LEU A 1 107 ? -19.732 4.055 22.051 1.00 98.12 107 LEU A N 1
ATOM 799 C CA . LEU A 1 107 ? -19.992 4.051 20.608 1.00 98.12 107 LEU A CA 1
ATOM 800 C C . LEU A 1 107 ? -18.970 4.912 19.852 1.00 98.12 107 LEU A C 1
ATOM 802 O O . LEU A 1 107 ? -18.470 4.498 18.807 1.00 98.12 107 LEU A O 1
ATOM 806 N N . GLN A 1 108 ? -18.633 6.078 20.405 1.00 97.94 108 GLN A N 1
ATOM 807 C CA . GLN A 1 108 ? -17.612 6.952 19.840 1.00 97.94 1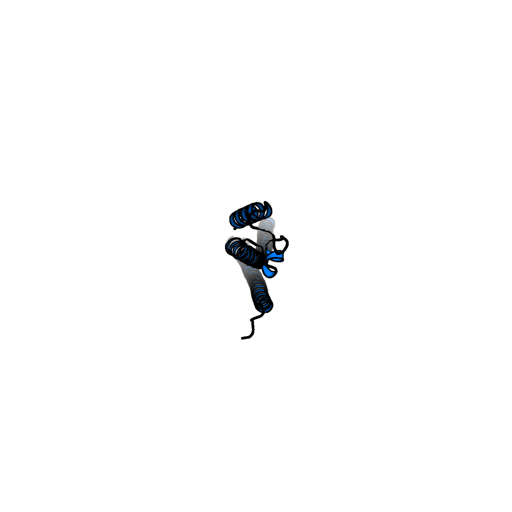08 GLN A CA 1
ATOM 808 C C . GLN A 1 108 ? -16.238 6.264 19.800 1.00 97.94 108 GLN A C 1
ATOM 810 O O . GLN A 1 108 ? -15.609 6.234 18.745 1.00 97.94 108 GLN A O 1
ATOM 815 N N . GLN A 1 109 ? -15.805 5.648 20.904 1.00 97.81 109 GLN A N 1
ATOM 816 C CA . GLN A 1 109 ? -14.535 4.912 20.967 1.00 97.81 109 GLN A CA 1
ATOM 817 C C . GLN A 1 109 ? -14.487 3.747 19.970 1.00 97.81 109 GLN A C 1
ATOM 819 O O . GLN A 1 109 ? -13.481 3.549 19.293 1.00 97.81 109 GLN A O 1
ATOM 824 N N . GLU A 1 110 ? -15.578 2.988 19.831 1.00 97.75 110 GLU A N 1
ATOM 825 C CA . GLU A 1 110 ? -15.656 1.905 18.843 1.00 97.75 110 GLU A CA 1
ATOM 826 C C . GLU A 1 110 ? -15.535 2.437 17.409 1.00 97.75 110 GLU A C 1
ATOM 828 O O . GLU A 1 110 ? -14.888 1.813 16.563 1.00 97.75 110 GLU A O 1
ATOM 833 N N . GLN A 1 111 ? -16.145 3.588 17.117 1.00 98.12 111 GLN A N 1
ATOM 834 C CA . GLN A 1 111 ? -16.053 4.214 15.803 1.00 98.12 111 GLN A CA 1
ATOM 835 C C . GLN A 1 111 ? -14.642 4.739 15.522 1.00 98.12 111 GLN A C 1
ATOM 837 O O . GLN A 1 111 ? -14.126 4.533 14.424 1.00 98.12 111 GLN A O 1
ATOM 842 N N . GLU A 1 112 ? -13.991 5.351 16.509 1.00 97.00 112 GLU A N 1
ATOM 843 C CA . GLU A 1 112 ? -12.596 5.789 16.422 1.00 97.00 112 GLU A CA 1
ATOM 844 C C . GLU A 1 112 ? -11.648 4.606 16.184 1.00 97.00 112 GLU A C 1
ATOM 846 O O . GLU A 1 112 ? -10.824 4.668 15.271 1.00 97.00 112 GLU A O 1
ATOM 851 N N . ALA A 1 113 ? -11.821 3.491 16.902 1.00 98.06 113 ALA A N 1
ATOM 852 C CA . ALA A 1 113 ? -11.032 2.273 16.700 1.00 98.06 113 ALA A CA 1
ATOM 853 C C . ALA A 1 113 ? -11.200 1.706 15.277 1.00 98.06 113 ALA A C 1
ATOM 855 O O . ALA A 1 113 ? -10.218 1.363 14.611 1.00 98.06 113 ALA A O 1
ATOM 856 N N . ARG A 1 114 ? -12.439 1.658 14.766 1.00 98.00 114 ARG A N 1
ATOM 857 C CA . ARG A 1 114 ? -12.725 1.231 13.383 1.00 98.00 114 ARG A CA 1
ATOM 858 C C . ARG A 1 114 ? -12.098 2.172 12.359 1.00 98.00 114 ARG A C 1
ATOM 860 O O . ARG A 1 114 ? -11.509 1.704 11.389 1.00 98.00 114 ARG A O 1
ATOM 867 N N . ASN A 1 115 ? -12.196 3.481 12.574 1.00 97.94 115 ASN A N 1
ATOM 868 C CA . ASN A 1 115 ? -11.604 4.485 11.690 1.00 97.94 115 ASN A CA 1
ATOM 869 C C . ASN A 1 115 ? -10.073 4.396 11.677 1.00 97.94 115 ASN A C 1
ATOM 871 O O . ASN A 1 115 ? -9.470 4.486 10.606 1.00 97.94 115 ASN A O 1
ATOM 875 N N . ALA A 1 116 ? -9.451 4.169 12.836 1.00 96.88 116 ALA A N 1
ATOM 876 C CA . ALA A 1 116 ? -8.014 3.955 12.950 1.00 96.88 116 ALA A CA 1
ATOM 877 C C . ALA A 1 116 ? -7.577 2.718 12.151 1.00 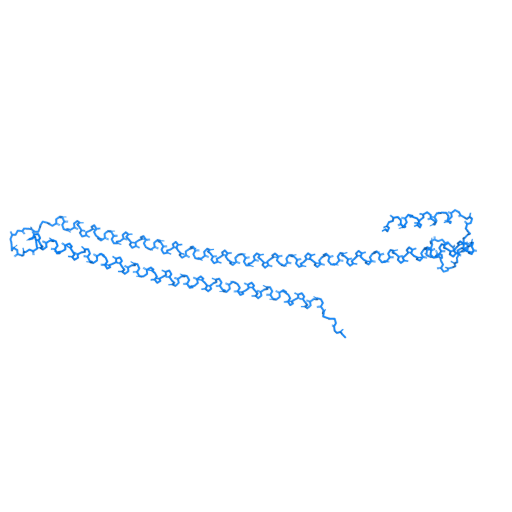96.88 116 ALA A C 1
ATOM 879 O O . ALA A 1 116 ? -6.718 2.833 11.279 1.00 96.88 116 ALA A O 1
ATOM 880 N N . SER A 1 117 ? -8.237 1.571 12.345 1.00 97.94 117 SER A N 1
ATOM 881 C CA . SER A 1 117 ? -7.938 0.351 11.580 1.00 97.94 117 SER A CA 1
ATOM 882 C C . SER A 1 117 ? -8.159 0.529 10.073 1.00 97.94 117 SER A C 1
ATOM 884 O O . SER A 1 117 ? -7.307 0.155 9.269 1.00 97.94 117 SER A O 1
ATOM 886 N N . ASN A 1 118 ? -9.254 1.177 9.666 1.00 97.06 118 ASN A N 1
ATOM 887 C CA . ASN A 1 118 ? -9.504 1.485 8.256 1.00 97.06 118 ASN A CA 1
ATOM 888 C C . ASN A 1 118 ? -8.399 2.367 7.656 1.00 97.06 118 ASN A C 1
ATOM 890 O O . ASN A 1 118 ? -7.983 2.140 6.520 1.00 97.06 118 ASN A O 1
ATOM 894 N N . THR A 1 119 ? -7.907 3.348 8.418 1.00 97.56 119 THR A N 1
ATOM 895 C CA . THR A 1 119 ? -6.812 4.232 7.996 1.00 97.56 119 THR A CA 1
ATOM 896 C C . THR A 1 119 ? -5.506 3.456 7.841 1.00 97.56 119 THR A C 1
ATOM 898 O O . THR A 1 119 ? -4.837 3.603 6.822 1.00 97.56 119 THR A O 1
ATOM 901 N N . GLU A 1 120 ? -5.168 2.580 8.790 1.00 95.69 120 GLU A N 1
ATOM 902 C CA . GLU A 1 120 ? -3.985 1.711 8.699 1.00 95.69 120 GLU A CA 1
ATOM 903 C C . GLU A 1 120 ? -4.042 0.795 7.467 1.00 95.69 120 GLU A C 1
ATOM 905 O O . GLU A 1 120 ? -3.067 0.680 6.724 1.00 95.69 120 GLU A O 1
ATOM 910 N N . ILE A 1 121 ? -5.197 0.170 7.207 1.00 96.94 121 ILE A N 1
ATOM 911 C CA . ILE A 1 121 ? -5.396 -0.693 6.033 1.00 96.94 121 ILE A CA 1
ATOM 912 C C . ILE A 1 121 ? -5.274 0.121 4.739 1.00 96.94 121 ILE A C 1
ATOM 914 O O . ILE A 1 121 ? -4.647 -0.336 3.780 1.00 96.94 121 ILE A O 1
ATOM 918 N N . ALA A 1 122 ? -5.845 1.327 4.699 1.00 96.75 122 ALA A N 1
ATOM 919 C CA . ALA A 1 122 ? -5.747 2.215 3.544 1.00 9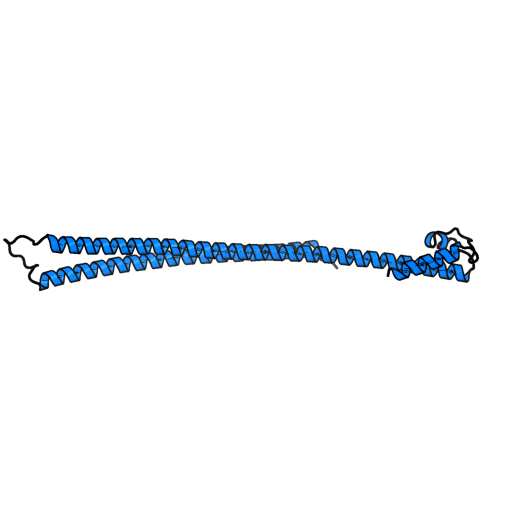6.75 122 ALA A CA 1
ATOM 920 C C . ALA A 1 122 ? -4.296 2.652 3.276 1.00 96.75 122 ALA A C 1
ATOM 922 O O . ALA A 1 122 ? -3.861 2.640 2.126 1.00 96.75 122 ALA A O 1
ATOM 923 N N . GLN A 1 123 ? -3.528 2.967 4.322 1.00 95.75 123 GLN A N 1
ATOM 924 C CA . GLN A 1 123 ? -2.105 3.298 4.212 1.00 95.75 123 GLN A CA 1
ATOM 925 C C . GLN A 1 123 ? -1.288 2.108 3.707 1.00 95.75 123 GLN A C 1
ATOM 927 O O . GLN A 1 123 ? -0.524 2.254 2.755 1.00 95.75 123 GLN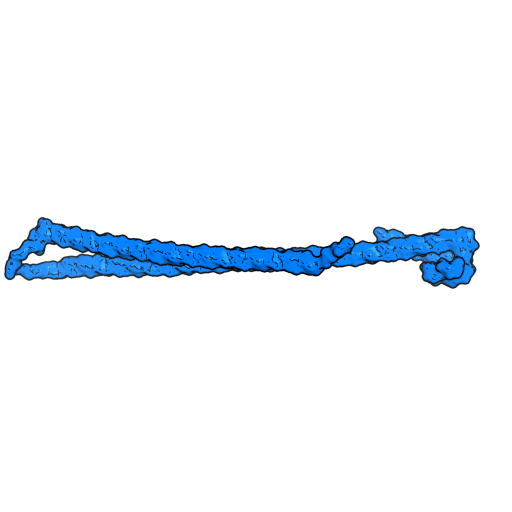 A O 1
ATOM 932 N N . ALA A 1 124 ? -1.497 0.914 4.271 1.00 95.44 124 ALA A N 1
ATOM 933 C CA . ALA A 1 124 ? -0.835 -0.303 3.805 1.00 95.44 124 ALA A CA 1
ATOM 934 C C . ALA A 1 124 ? -1.143 -0.581 2.322 1.00 95.44 124 ALA A C 1
ATOM 936 O O . ALA A 1 124 ? -0.250 -0.940 1.551 1.00 95.44 124 ALA A O 1
ATOM 937 N N . ARG A 1 125 ? -2.395 -0.354 1.903 1.00 95.00 125 ARG A N 1
ATOM 938 C CA . ARG A 1 125 ? -2.819 -0.468 0.501 1.00 95.00 125 ARG A CA 1
ATOM 939 C C . ARG A 1 125 ? -2.098 0.550 -0.383 1.00 95.00 125 ARG A C 1
ATOM 941 O O . ARG A 1 125 ? -1.599 0.177 -1.440 1.00 95.00 125 ARG A O 1
ATOM 948 N N . GLN A 1 126 ? -1.999 1.804 0.052 1.00 95.00 126 GLN A N 1
ATOM 949 C CA . GLN A 1 126 ? -1.305 2.854 -0.694 1.00 95.00 126 GLN A CA 1
ATOM 950 C C . GLN A 1 126 ? 0.195 2.556 -0.843 1.00 95.00 126 GLN A C 1
ATOM 952 O O . GLN A 1 126 ? 0.747 2.708 -1.931 1.00 95.00 126 GLN A O 1
ATOM 957 N N . SER A 1 127 ? 0.860 2.073 0.211 1.00 91.94 127 SER A N 1
ATOM 958 C CA . SER A 1 127 ? 2.262 1.637 0.140 1.00 91.94 127 SER A CA 1
ATOM 959 C C . SER A 1 127 ? 2.456 0.478 -0.843 1.00 91.94 127 SER A C 1
ATOM 961 O O . SER A 1 127 ? 3.413 0.471 -1.625 1.00 91.94 127 SER A O 1
ATOM 963 N N . TYR A 1 128 ? 1.529 -0.485 -0.853 1.00 91.69 128 TYR A N 1
ATOM 964 C CA . TYR A 1 128 ? 1.519 -1.560 -1.843 1.00 91.69 128 TYR A CA 1
ATOM 965 C C . TYR A 1 128 ? 1.350 -1.017 -3.273 1.00 91.69 128 TYR A C 1
ATOM 967 O O . TYR A 1 128 ? 2.109 -1.402 -4.159 1.00 91.69 128 TYR A O 1
ATOM 975 N N . GLU A 1 129 ? 0.430 -0.083 -3.515 1.00 90.62 129 GLU A N 1
ATOM 976 C CA . GLU A 1 129 ? 0.209 0.498 -4.848 1.00 90.62 129 GLU A CA 1
ATOM 977 C C . GLU A 1 129 ? 1.404 1.328 -5.345 1.00 90.62 129 GLU A C 1
ATOM 979 O O . GLU A 1 129 ? 1.825 1.168 -6.495 1.00 90.62 129 GLU A O 1
ATOM 984 N N . ASN A 1 130 ? 1.994 2.158 -4.480 1.00 90.38 130 ASN A N 1
ATOM 985 C CA . ASN A 1 130 ? 3.151 2.993 -4.818 1.00 90.38 130 ASN A CA 1
ATOM 986 C C . ASN A 1 130 ? 4.368 2.140 -5.192 1.00 90.38 130 ASN A C 1
ATOM 988 O O . ASN A 1 130 ? 4.984 2.361 -6.233 1.00 90.38 130 ASN A O 1
ATOM 992 N N . SER A 1 131 ? 4.658 1.099 -4.409 1.00 87.56 131 SER A N 1
ATOM 993 C CA . SER A 1 131 ? 5.764 0.181 -4.712 1.00 87.56 131 SER A CA 1
ATOM 994 C C . SER A 1 131 ? 5.558 -0.588 -6.030 1.00 87.56 131 SER A C 1
ATOM 996 O O . SER A 1 131 ? 6.520 -0.845 -6.753 1.00 87.56 131 SER A O 1
ATOM 998 N N . ALA A 1 132 ? 4.311 -0.897 -6.413 1.00 83.31 132 ALA A N 1
ATOM 999 C CA . ALA A 1 132 ? 4.004 -1.476 -7.730 1.00 83.31 132 ALA A CA 1
ATOM 1000 C C . ALA A 1 132 ? 4.217 -0.479 -8.874 1.00 83.31 132 ALA A C 1
ATOM 1002 O O . ALA A 1 132 ? 4.597 -0.868 -9.982 1.00 83.31 132 ALA A O 1
ATOM 1003 N N . ALA A 1 133 ? 3.917 0.801 -8.654 1.00 84.44 133 ALA A N 1
ATOM 1004 C CA . ALA A 1 133 ? 4.163 1.846 -9.641 1.00 84.44 133 ALA A CA 1
ATOM 1005 C C . ALA A 1 133 ? 5.670 2.063 -9.859 1.00 84.44 133 ALA A C 1
ATOM 1007 O O . ALA A 1 133 ? 6.115 2.096 -11.007 1.00 84.44 133 ALA A O 1
ATOM 1008 N N . GLU A 1 134 ? 6.457 2.109 -8.782 1.00 84.69 134 GLU A N 1
ATOM 1009 C CA . GLU A 1 134 ? 7.915 2.272 -8.837 1.00 84.69 134 GLU A CA 1
ATOM 1010 C C . GLU A 1 134 ? 8.598 1.150 -9.628 1.00 84.69 134 GLU A C 1
ATOM 1012 O O . GLU A 1 134 ? 9.412 1.429 -10.507 1.00 84.69 134 GLU A O 1
ATOM 1017 N N . ILE A 1 135 ? 8.227 -0.114 -9.395 1.00 82.50 135 ILE A N 1
ATOM 1018 C CA . ILE A 1 135 ? 8.810 -1.242 -10.139 1.00 82.50 135 ILE A CA 1
ATOM 1019 C C . ILE A 1 135 ? 8.456 -1.185 -11.630 1.00 82.50 135 ILE A C 1
ATOM 1021 O O . ILE A 1 135 ? 9.326 -1.409 -12.474 1.00 82.50 135 ILE A O 1
ATOM 1025 N N . ARG A 1 136 ? 7.210 -0.840 -11.980 1.00 80.75 136 ARG A N 1
ATOM 1026 C CA . ARG A 1 136 ? 6.808 -0.674 -13.388 1.00 80.75 136 ARG A CA 1
ATOM 1027 C C . ARG A 1 136 ? 7.598 0.437 -14.075 1.00 80.75 136 ARG A C 1
ATOM 1029 O O . ARG A 1 136 ? 8.014 0.272 -15.220 1.00 80.75 136 ARG A O 1
ATOM 1036 N N . MET A 1 137 ? 7.854 1.541 -13.374 1.00 84.88 137 MET A N 1
ATOM 1037 C CA . MET A 1 137 ? 8.707 2.613 -13.888 1.00 84.88 137 MET A CA 1
ATOM 1038 C C . MET A 1 137 ? 10.161 2.168 -14.058 1.00 84.88 137 MET A C 1
ATOM 1040 O O . MET A 1 137 ? 10.754 2.443 -15.098 1.00 84.88 137 MET A O 1
ATOM 1044 N N . GLN A 1 138 ? 10.732 1.454 -13.083 1.00 85.31 138 GLN A N 1
ATOM 1045 C CA . GLN A 1 138 ? 12.093 0.917 -13.193 1.00 85.31 138 GLN A CA 1
ATOM 1046 C C . GLN A 1 138 ? 12.227 -0.045 -14.377 1.00 85.31 138 GLN A C 1
ATOM 1048 O O . GLN A 1 138 ? 13.211 0.022 -15.112 1.00 85.31 138 GLN A O 1
ATOM 1053 N N . GLN A 1 139 ? 11.220 -0.890 -14.610 1.00 81.88 139 GLN A N 1
ATOM 1054 C CA . GLN A 1 139 ? 11.177 -1.785 -15.764 1.00 81.88 139 GLN A CA 1
ATOM 1055 C C . GLN A 1 139 ? 11.136 -1.003 -17.082 1.00 81.88 139 GLN A C 1
ATOM 1057 O O . GLN A 1 139 ? 11.924 -1.285 -17.985 1.00 81.88 139 GLN A O 1
ATOM 1062 N N . ALA A 1 140 ? 10.265 0.005 -17.185 1.00 83.25 140 ALA A N 1
ATOM 1063 C CA . ALA A 1 140 ? 10.188 0.858 -18.368 1.00 83.25 140 ALA A CA 1
ATOM 1064 C C . ALA A 1 140 ? 11.518 1.587 -18.624 1.00 83.25 140 ALA A C 1
ATOM 1066 O O . ALA A 1 140 ? 12.001 1.616 -19.755 1.00 83.25 140 ALA A O 1
ATOM 1067 N N . GLN A 1 141 ? 12.161 2.112 -17.577 1.00 86.19 141 GLN A N 1
ATOM 1068 C CA . GLN A 1 141 ? 13.455 2.782 -17.700 1.00 86.19 141 GLN A CA 1
ATOM 1069 C C . GLN A 1 141 ? 14.565 1.818 -18.133 1.00 86.19 141 GLN A C 1
ATOM 1071 O O . GLN A 1 141 ? 15.383 2.173 -18.980 1.00 86.19 141 GLN A O 1
ATOM 1076 N N . ALA A 1 142 ? 14.592 0.596 -17.592 1.00 85.81 142 ALA A N 1
ATOM 1077 C CA . ALA A 1 142 ? 15.552 -0.426 -17.998 1.00 85.81 142 ALA A CA 1
ATOM 1078 C C . ALA A 1 142 ? 15.387 -0.795 -19.482 1.00 85.81 142 ALA A C 1
ATOM 1080 O O . ALA A 1 142 ? 16.381 -0.860 -20.203 1.00 85.81 142 ALA A O 1
ATOM 1081 N N . GLN A 1 143 ? 14.147 -0.953 -19.956 1.00 85.75 143 GLN A N 1
ATOM 1082 C CA . GLN A 1 143 ? 13.854 -1.217 -21.369 1.00 85.75 143 GLN A CA 1
ATOM 1083 C C . GLN A 1 143 ? 14.262 -0.050 -22.277 1.00 85.75 143 GLN A C 1
ATOM 1085 O O . GLN A 1 143 ? 14.842 -0.270 -23.337 1.00 85.75 143 GLN A O 1
ATOM 1090 N N . ILE A 1 144 ? 14.014 1.195 -21.858 1.00 87.69 144 ILE A N 1
ATOM 1091 C CA . ILE A 1 144 ? 14.442 2.389 -22.602 1.00 87.69 144 ILE A CA 1
ATOM 1092 C C . ILE A 1 144 ? 15.969 2.458 -22.685 1.00 87.69 144 ILE A C 1
ATOM 1094 O O . ILE A 1 144 ? 16.513 2.716 -23.757 1.00 87.69 144 ILE A O 1
ATOM 1098 N N . ASN A 1 145 ? 16.665 2.208 -21.575 1.00 88.88 145 ASN A N 1
ATOM 1099 C CA . ASN A 1 145 ? 18.124 2.220 -21.546 1.00 88.88 145 ASN A CA 1
ATOM 1100 C C . ASN A 1 145 ? 18.699 1.142 -22.470 1.00 88.88 145 ASN A C 1
ATOM 1102 O O . ASN A 1 145 ? 19.572 1.453 -23.271 1.00 88.88 145 ASN A O 1
ATOM 1106 N N . GLN A 1 146 ? 18.163 -0.083 -22.421 1.00 86.06 146 GLN A N 1
ATOM 1107 C CA . GLN A 1 146 ? 18.548 -1.161 -23.339 1.00 86.06 146 GLN A CA 1
ATOM 1108 C C . GLN A 1 146 ? 18.331 -0.757 -24.797 1.00 86.06 146 GLN A C 1
ATOM 1110 O O . GLN A 1 146 ? 19.246 -0.855 -25.607 1.00 86.06 146 GLN A O 1
ATOM 1115 N N . TYR A 1 147 ? 17.159 -0.211 -25.117 1.00 86.44 147 TYR A N 1
ATOM 1116 C CA . TYR A 1 147 ? 16.849 0.246 -26.465 1.00 86.44 147 TYR A CA 1
ATOM 1117 C C . TYR A 1 147 ? 17.797 1.352 -26.957 1.00 86.44 147 TYR A C 1
ATOM 1119 O O . TYR A 1 147 ? 18.219 1.339 -28.115 1.00 86.44 147 TYR A O 1
ATOM 1127 N N . ASN A 1 148 ? 18.157 2.301 -26.089 1.00 86.62 148 ASN A N 1
ATOM 1128 C CA . ASN A 1 148 ? 19.121 3.348 -26.421 1.00 86.62 148 ASN A CA 1
ATOM 1129 C C . ASN A 1 148 ? 20.522 2.766 -26.634 1.00 86.62 148 ASN A C 1
ATOM 1131 O O . ASN A 1 148 ? 21.146 3.080 -27.644 1.00 86.62 148 ASN A O 1
ATOM 1135 N N . THR A 1 149 ? 20.979 1.868 -25.757 1.00 87.75 149 THR A N 1
ATOM 1136 C CA . THR A 1 149 ? 22.266 1.174 -25.901 1.00 87.75 149 THR A CA 1
ATOM 1137 C C . THR A 1 149 ? 22.330 0.370 -27.198 1.00 87.75 149 THR A C 1
ATOM 1139 O O . THR A 1 149 ? 23.312 0.471 -27.931 1.00 87.75 149 THR A O 1
ATOM 1142 N N . ASP A 1 150 ? 21.276 -0.369 -27.541 1.00 87.69 150 ASP A N 1
ATOM 1143 C CA . ASP A 1 150 ? 21.213 -1.139 -28.784 1.00 87.69 150 ASP A CA 1
ATOM 1144 C C . ASP A 1 150 ? 21.228 -0.222 -30.008 1.00 87.69 150 ASP A C 1
ATOM 1146 O O . ASP A 1 150 ? 21.921 -0.485 -30.996 1.00 87.69 150 ASP A O 1
ATOM 1150 N N . ARG A 1 151 ? 20.478 0.883 -29.961 1.00 87.94 151 ARG A N 1
ATOM 1151 C CA . ARG A 1 151 ? 20.461 1.879 -31.034 1.00 87.94 151 ARG A CA 1
ATOM 1152 C C . ARG A 1 151 ? 21.841 2.515 -31.218 1.00 87.94 151 ARG A C 1
ATOM 1154 O O . ARG A 1 151 ? 22.302 2.612 -32.355 1.00 87.94 151 ARG A O 1
ATOM 1161 N N . GLU A 1 152 ? 22.497 2.918 -30.134 1.00 88.19 152 GLU A N 1
ATOM 1162 C CA . GLU A 1 152 ? 23.850 3.485 -30.141 1.00 88.19 152 GLU A CA 1
ATOM 1163 C C . GLU A 1 152 ? 24.878 2.478 -30.654 1.00 88.19 152 GLU A C 1
ATOM 1165 O O . GLU A 1 152 ? 25.709 2.824 -31.495 1.00 88.19 152 GLU A O 1
ATOM 1170 N N . TYR A 1 153 ? 24.806 1.220 -30.217 1.00 88.00 153 TYR A N 1
ATOM 1171 C CA . TYR A 1 153 ? 25.675 0.152 -30.702 1.00 88.00 153 TYR A CA 1
ATOM 1172 C C . TYR A 1 153 ? 25.526 -0.037 -32.216 1.00 88.00 153 TYR A C 1
ATOM 1174 O O . TYR A 1 153 ? 26.509 0.045 -32.956 1.00 88.00 153 TYR A O 1
ATOM 1182 N N . ASN A 1 154 ? 24.292 -0.201 -32.704 1.00 87.38 154 ASN A N 1
ATOM 1183 C CA . ASN A 1 154 ? 24.014 -0.353 -34.134 1.00 87.38 154 ASN A CA 1
ATOM 1184 C C . ASN A 1 154 ? 24.469 0.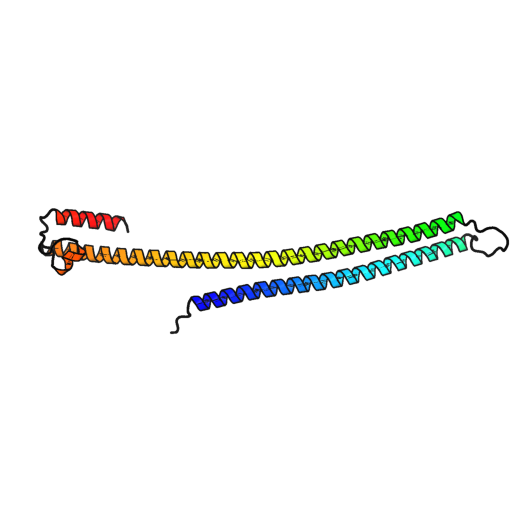869 -34.946 1.00 87.38 154 ASN A C 1
ATOM 1186 O O . ASN A 1 154 ? 24.977 0.731 -36.063 1.00 87.38 154 ASN A O 1
ATOM 1190 N N . TYR A 1 155 ? 24.309 2.071 -34.390 1.00 87.81 155 TYR A N 1
ATOM 1191 C CA . TYR A 1 155 ? 24.783 3.300 -35.013 1.00 87.81 155 TYR A CA 1
ATOM 1192 C C . TYR A 1 155 ? 26.314 3.320 -35.124 1.00 87.81 155 TYR A C 1
ATOM 1194 O O . TYR A 1 155 ? 26.844 3.529 -36.217 1.00 87.81 155 TYR A O 1
ATOM 1202 N N . ASN A 1 156 ? 27.022 3.032 -34.028 1.00 89.69 156 ASN A N 1
ATOM 1203 C CA . ASN A 1 156 ? 28.484 2.977 -33.975 1.00 89.69 156 ASN A CA 1
ATOM 1204 C C . ASN A 1 156 ? 29.067 1.928 -34.930 1.00 89.69 156 ASN A C 1
ATOM 1206 O O . ASN A 1 156 ? 30.029 2.214 -35.649 1.00 89.69 156 ASN A O 1
ATOM 1210 N N . VAL A 1 157 ? 28.464 0.737 -34.997 1.00 91.62 157 VAL A N 1
ATOM 1211 C CA . VAL A 1 157 ? 28.868 -0.319 -35.940 1.00 91.62 157 VAL A CA 1
ATOM 1212 C C . VAL A 1 157 ? 28.730 0.168 -37.384 1.00 91.62 157 VAL A C 1
ATOM 1214 O O . VAL A 1 157 ? 29.670 0.031 -38.172 1.00 91.62 157 VAL A O 1
ATOM 1217 N N . ARG A 1 158 ? 27.602 0.803 -37.735 1.00 89.38 158 ARG A N 1
ATOM 1218 C CA . ARG A 1 158 ? 27.371 1.329 -39.089 1.00 89.38 158 ARG A CA 1
ATOM 1219 C C . ARG A 1 158 ? 28.362 2.434 -39.456 1.00 89.38 158 ARG A C 1
ATOM 1221 O O . ARG A 1 158 ? 28.919 2.405 -40.552 1.00 89.38 158 ARG A O 1
ATOM 1228 N N . VAL A 1 159 ? 28.600 3.388 -38.554 1.00 91.56 159 VAL A N 1
ATOM 1229 C CA . VAL A 1 159 ? 29.561 4.483 -38.779 1.00 91.56 159 VAL A CA 1
ATOM 1230 C C . VAL A 1 159 ? 30.978 3.941 -38.939 1.00 91.56 159 VAL A C 1
ATOM 1232 O O . VAL A 1 159 ? 31.690 4.358 -39.852 1.00 91.56 159 VAL A O 1
ATOM 1235 N N . THR A 1 160 ? 31.369 2.961 -38.122 1.00 93.00 160 THR A N 1
ATOM 1236 C CA . THR A 1 160 ? 32.690 2.321 -38.212 1.00 93.00 160 THR A CA 1
ATOM 1237 C C . THR A 1 160 ? 32.875 1.605 -39.550 1.00 93.00 160 THR A C 1
ATOM 1239 O O . THR A 1 160 ? 33.888 1.812 -40.221 1.00 93.00 160 THR A O 1
ATOM 1242 N N . ALA A 1 161 ? 31.889 0.811 -39.985 1.00 93.19 161 ALA A N 1
ATOM 1243 C CA . ALA A 1 161 ? 31.931 0.131 -41.280 1.00 93.19 161 ALA A CA 1
ATOM 1244 C C . ALA A 1 161 ? 32.025 1.130 -42.446 1.00 93.19 161 ALA A C 1
ATOM 1246 O O . ALA A 1 161 ? 32.832 0.949 -43.360 1.00 93.19 161 ALA A O 1
ATOM 1247 N N . TYR A 1 162 ? 31.259 2.223 -42.381 1.00 94.50 162 TYR A N 1
ATOM 1248 C CA . TYR A 1 162 ? 31.305 3.291 -43.379 1.00 94.50 162 TYR A CA 1
ATOM 1249 C C . TYR A 1 162 ? 32.667 3.993 -43.417 1.00 94.50 162 TYR A C 1
ATOM 1251 O O . TYR A 1 162 ? 33.215 4.237 -44.491 1.00 94.50 162 TYR A O 1
ATOM 1259 N N . GLN A 1 163 ? 33.262 4.278 -42.257 1.00 94.50 163 GLN A N 1
ATOM 1260 C CA . GLN A 1 163 ? 34.586 4.890 -42.170 1.00 94.50 163 GLN A CA 1
ATOM 1261 C C . GLN A 1 163 ? 35.677 3.990 -42.765 1.00 94.50 163 GLN A C 1
ATOM 1263 O O . GLN A 1 163 ? 36.529 4.478 -43.507 1.00 94.50 163 GLN A O 1
ATOM 1268 N N . GLN A 1 164 ? 35.645 2.686 -42.483 1.00 95.19 164 GLN A N 1
ATOM 1269 C CA . GLN A 1 164 ? 36.589 1.726 -43.064 1.00 95.19 164 GLN A CA 1
ATOM 1270 C C . GLN A 1 164 ? 36.434 1.633 -44.589 1.00 95.19 164 GLN A C 1
ATOM 1272 O O . GLN A 1 164 ? 37.430 1.653 -45.312 1.00 95.19 164 GLN A O 1
ATOM 1277 N N . ALA A 1 165 ? 35.197 1.599 -45.091 1.00 95.88 165 ALA A N 1
ATOM 1278 C CA . ALA A 1 165 ? 34.914 1.612 -46.524 1.00 95.88 165 ALA A CA 1
ATOM 1279 C C . ALA A 1 165 ? 35.419 2.904 -47.202 1.00 95.88 165 ALA A C 1
ATOM 1281 O O . ALA A 1 165 ? 36.040 2.849 -48.264 1.00 95.88 165 ALA A O 1
ATOM 1282 N N . MET A 1 166 ? 35.245 4.062 -46.554 1.00 95.44 166 MET A N 1
ATOM 1283 C CA . MET A 1 166 ? 35.787 5.346 -47.020 1.00 95.44 166 MET A CA 1
ATOM 1284 C C . MET A 1 166 ? 37.319 5.351 -47.071 1.00 95.44 166 MET A C 1
ATOM 1286 O O . MET A 1 166 ? 37.897 5.838 -48.044 1.00 95.44 166 MET A O 1
ATOM 1290 N N . GLN A 1 167 ? 37.986 4.790 -46.056 1.00 95.38 167 GLN A N 1
ATOM 1291 C CA . GLN A 1 167 ? 39.446 4.654 -46.041 1.00 95.38 167 GLN A CA 1
ATOM 1292 C C . GLN A 1 167 ? 39.932 3.767 -47.189 1.00 95.38 167 GLN A C 1
ATOM 1294 O O . GLN A 1 167 ? 40.857 4.148 -47.902 1.00 95.38 167 GLN A O 1
ATOM 1299 N N . ARG A 1 168 ? 39.271 2.627 -47.435 1.00 95.69 168 ARG A N 1
ATOM 1300 C CA . ARG A 1 168 ? 39.591 1.757 -48.577 1.00 95.69 168 ARG A CA 1
ATOM 1301 C C . ARG A 1 168 ? 39.401 2.483 -49.906 1.00 95.69 168 ARG A C 1
ATOM 1303 O O . ARG A 1 168 ? 40.290 2.424 -50.752 1.00 95.69 168 ARG A O 1
ATOM 1310 N N . TRP A 1 169 ? 38.309 3.227 -50.077 1.00 96.50 169 TRP A N 1
ATOM 1311 C CA . TRP A 1 169 ? 38.097 4.036 -51.279 1.00 96.50 169 TRP A CA 1
ATOM 1312 C C . TRP A 1 169 ? 39.215 5.074 -51.474 1.00 96.50 169 TRP A C 1
ATOM 1314 O O . TRP A 1 169 ? 39.737 5.219 -52.581 1.00 96.50 169 TRP A O 1
ATOM 1324 N N . GLN A 1 170 ? 39.656 5.739 -50.402 1.00 94.69 170 GLN A N 1
ATOM 1325 C CA . GLN A 1 170 ? 40.791 6.662 -50.453 1.00 94.69 170 GLN A CA 1
ATOM 1326 C C . GLN A 1 170 ? 42.094 5.962 -50.868 1.00 94.69 170 GLN A C 1
ATOM 1328 O O . GLN A 1 170 ? 42.826 6.496 -51.699 1.00 94.69 170 GLN A O 1
ATOM 1333 N N . THR A 1 171 ? 42.378 4.780 -50.314 1.00 96.06 171 THR A N 1
ATOM 1334 C CA . THR A 1 171 ? 43.601 4.014 -50.597 1.00 96.06 171 THR A CA 1
ATOM 1335 C C . THR A 1 171 ? 43.641 3.479 -52.028 1.00 96.06 171 THR A C 1
ATOM 1337 O O . THR A 1 171 ? 44.661 3.612 -52.698 1.00 96.06 171 THR A O 1
ATOM 1340 N N . TYR A 1 172 ? 42.548 2.883 -52.512 1.00 95.00 172 TYR A N 1
ATOM 1341 C CA . TYR A 1 172 ? 42.495 2.259 -53.840 1.00 95.00 172 TYR A CA 1
ATOM 1342 C C . TYR A 1 172 ? 42.105 3.236 -54.959 1.00 95.00 172 TYR A C 1
ATOM 1344 O O . TYR A 1 172 ? 42.195 2.894 -56.137 1.00 95.00 172 TYR A O 1
ATOM 1352 N N . GLY A 1 173 ? 41.628 4.437 -54.621 1.00 95.00 173 GLY A N 1
ATOM 1353 C CA . GLY A 1 173 ? 41.149 5.434 -55.583 1.00 95.00 173 GLY A CA 1
ATOM 1354 C C . GLY A 1 173 ? 39.796 5.101 -56.231 1.00 95.00 173 GLY A C 1
ATOM 1355 O O . GLY A 1 173 ? 39.238 5.940 -56.943 1.00 95.00 173 GLY A O 1
ATOM 1356 N N . ILE A 1 174 ? 39.246 3.910 -55.970 1.00 96.44 174 ILE A N 1
ATOM 1357 C CA . ILE A 1 174 ? 37.945 3.425 -56.446 1.00 96.44 174 ILE A CA 1
ATOM 1358 C C . ILE A 1 174 ? 37.176 2.686 -55.345 1.00 96.44 174 ILE A C 1
ATOM 1360 O O . ILE A 1 174 ? 37.776 2.123 -54.432 1.00 96.44 174 ILE A O 1
ATOM 1364 N N . VAL A 1 175 ? 35.847 2.657 -55.451 1.00 96.56 175 VAL A N 1
ATOM 1365 C CA . VAL A 1 175 ? 34.980 1.853 -54.574 1.00 96.56 175 VAL A CA 1
ATOM 1366 C C . VAL A 1 175 ? 35.138 0.370 -54.897 1.00 96.56 175 VAL A C 1
ATOM 1368 O O . VAL A 1 175 ? 34.957 -0.040 -56.046 1.00 96.56 175 VAL A O 1
ATOM 1371 N N . LEU A 1 176 ? 35.424 -0.448 -53.886 1.00 96.06 176 LEU A N 1
ATOM 1372 C CA . LEU A 1 176 ? 35.476 -1.902 -54.030 1.00 96.06 176 LEU A CA 1
ATOM 1373 C C . LEU A 1 176 ? 34.059 -2.510 -54.048 1.00 96.06 176 LEU A C 1
ATOM 1375 O O . LEU A 1 176 ? 33.163 -1.971 -53.397 1.00 96.06 176 LEU A O 1
ATOM 1379 N N . PRO A 1 177 ? 33.836 -3.664 -54.709 1.00 95.75 177 PRO A N 1
ATOM 1380 C CA . PRO A 1 177 ? 32.525 -4.324 -54.732 1.00 95.75 177 PRO A CA 1
ATOM 1381 C C . PRO A 1 177 ? 31.916 -4.582 -53.346 1.00 95.75 177 PRO A C 1
ATOM 1383 O O . PRO A 1 177 ? 30.714 -4.412 -53.169 1.00 95.75 177 PRO A O 1
ATOM 1386 N N . ALA A 1 178 ? 32.743 -4.931 -52.356 1.00 94.12 178 ALA A N 1
ATOM 1387 C CA . ALA A 1 178 ? 32.303 -5.175 -50.979 1.00 94.12 178 ALA A CA 1
ATOM 1388 C C . ALA A 1 178 ? 31.911 -3.895 -50.211 1.00 94.12 178 ALA A C 1
ATOM 1390 O O . ALA A 1 178 ? 31.177 -3.974 -49.232 1.00 94.12 178 ALA A O 1
ATOM 1391 N N . ASP A 1 179 ? 32.385 -2.727 -50.654 1.00 95.81 179 ASP A N 1
ATOM 1392 C CA . ASP A 1 179 ? 32.152 -1.432 -50.002 1.00 95.81 179 ASP A CA 1
ATOM 1393 C C . ASP A 1 179 ? 30.991 -0.653 -50.641 1.00 95.81 179 ASP A C 1
ATOM 1395 O O . ASP A 1 179 ? 30.455 0.275 -50.037 1.00 95.81 179 ASP A O 1
ATOM 1399 N N . ALA A 1 180 ? 30.570 -1.040 -51.849 1.00 93.81 180 ALA A N 1
ATOM 1400 C CA . ALA A 1 180 ? 29.538 -0.353 -52.621 1.00 93.81 180 ALA A CA 1
ATOM 1401 C C . ALA A 1 180 ? 28.199 -0.232 -51.868 1.00 93.81 180 ALA A C 1
ATOM 1403 O O . ALA A 1 180 ? 27.590 0.838 -51.845 1.00 93.81 180 ALA A O 1
ATOM 1404 N N . SER A 1 181 ? 27.760 -1.305 -51.201 1.00 93.56 181 SER A N 1
ATOM 1405 C CA . SER A 1 181 ? 26.516 -1.315 -50.417 1.00 93.56 181 SER A CA 1
ATOM 1406 C C . SER A 1 181 ? 26.618 -0.516 -49.117 1.00 93.56 181 SER A C 1
ATOM 1408 O O . SER A 1 181 ? 25.631 0.078 -48.692 1.00 93.56 181 SER A O 1
ATOM 1410 N N . ILE A 1 182 ? 27.804 -0.467 -48.506 1.00 93.25 182 ILE A N 1
ATOM 1411 C CA . ILE A 1 182 ? 28.066 0.302 -47.283 1.00 93.25 182 ILE A CA 1
ATOM 1412 C C . ILE A 1 182 ? 28.034 1.801 -47.596 1.00 93.25 182 ILE A C 1
ATOM 1414 O O . ILE A 1 182 ? 27.445 2.581 -46.851 1.00 93.25 182 ILE A O 1
ATOM 1418 N N . LEU A 1 183 ? 28.656 2.195 -48.709 1.00 92.88 183 LEU A N 1
ATOM 1419 C CA . LEU A 1 183 ? 28.804 3.590 -49.122 1.00 92.88 183 LEU A CA 1
ATOM 1420 C C . LEU A 1 183 ? 27.603 4.122 -49.924 1.00 92.88 183 LEU A C 1
ATOM 1422 O O . LEU A 1 183 ? 27.497 5.329 -50.130 1.00 92.88 183 LEU A O 1
ATOM 1426 N N . GLY A 1 184 ? 26.712 3.244 -50.396 1.00 92.38 184 GLY A N 1
ATOM 1427 C CA . GLY A 1 184 ? 25.560 3.620 -51.222 1.00 92.38 184 GLY A CA 1
ATOM 1428 C C . GLY A 1 184 ? 25.941 4.119 -52.621 1.00 92.38 184 GLY A C 1
ATOM 1429 O O . GLY A 1 184 ? 25.194 4.885 -53.227 1.00 92.38 184 GLY A O 1
ATOM 1430 N N . VAL A 1 185 ? 27.105 3.709 -53.132 1.00 94.31 185 VAL A N 1
ATOM 1431 C CA . VAL A 1 185 ? 27.646 4.125 -54.435 1.00 94.31 185 VAL A CA 1
ATOM 1432 C C . VAL A 1 185 ? 28.095 2.906 -55.246 1.00 94.31 185 VAL A C 1
ATOM 1434 O O . VAL A 1 185 ? 28.559 1.927 -54.662 1.00 94.31 185 VAL A O 1
ATOM 1437 N N . PRO A 1 186 ? 27.996 2.925 -56.588 1.00 95.12 186 PRO A N 1
ATOM 1438 C CA . PRO A 1 186 ? 28.410 1.791 -57.408 1.00 95.12 186 PRO A CA 1
ATOM 1439 C C . PRO A 1 186 ? 29.893 1.437 -57.243 1.00 95.12 186 PRO A C 1
ATOM 1441 O O . PRO A 1 186 ? 30.752 2.314 -57.095 1.00 95.12 186 PRO A O 1
ATOM 1444 N N . ALA A 1 187 ? 30.209 0.146 -57.347 1.00 95.12 187 ALA A N 1
ATOM 1445 C CA . ALA A 1 187 ? 31.590 -0.319 -57.414 1.00 95.12 187 ALA A CA 1
ATOM 1446 C C . ALA A 1 187 ? 32.327 0.319 -58.608 1.00 95.12 187 ALA A C 1
ATOM 1448 O O . ALA A 1 187 ? 31.751 0.514 -59.678 1.00 95.12 187 ALA A O 1
ATOM 1449 N N . GLY A 1 188 ? 33.603 0.658 -58.424 1.00 92.75 188 GLY A N 1
ATOM 1450 C CA . GLY A 1 188 ? 34.426 1.328 -59.435 1.00 92.75 188 GLY A CA 1
ATOM 1451 C C . GLY A 1 188 ? 34.298 2.856 -59.472 1.00 92.75 188 GLY A C 1
ATOM 1452 O O . GLY A 1 188 ? 35.049 3.503 -60.205 1.00 92.75 188 GLY A O 1
ATOM 1453 N N . THR A 1 189 ? 33.410 3.458 -58.669 1.00 95.44 189 THR A N 1
ATOM 1454 C CA . THR A 1 189 ? 33.309 4.925 -58.555 1.00 95.44 189 THR A CA 1
ATOM 1455 C C . THR A 1 189 ? 34.642 5.508 -58.074 1.00 95.44 189 THR A C 1
ATOM 1457 O O . THR A 1 189 ? 35.194 5.052 -57.076 1.00 95.44 189 THR A O 1
ATOM 1460 N N . ARG A 1 190 ? 35.190 6.504 -58.783 1.00 94.12 190 ARG A N 1
ATOM 1461 C CA . ARG A 1 190 ? 36.512 7.096 -58.492 1.00 94.12 190 ARG A CA 1
ATOM 1462 C C . ARG A 1 190 ? 36.447 8.172 -57.407 1.00 94.12 190 ARG A C 1
ATOM 1464 O O . ARG A 1 190 ? 35.453 8.890 -57.312 1.00 94.12 190 ARG A O 1
ATOM 1471 N N . THR A 1 191 ? 37.535 8.358 -56.663 1.00 93.00 191 THR A N 1
ATOM 1472 C CA . THR A 1 191 ? 37.675 9.431 -55.652 1.00 93.00 191 THR A CA 1
ATOM 1473 C C . THR A 1 191 ? 37.611 10.846 -56.232 1.00 93.00 191 THR A C 1
ATOM 1475 O O . THR A 1 191 ? 37.289 11.780 -55.512 1.00 93.00 191 THR A O 1
ATOM 1478 N N . ALA A 1 192 ? 37.870 11.017 -57.531 1.00 89.25 192 ALA A N 1
ATOM 1479 C CA . ALA A 1 192 ? 37.709 12.296 -58.231 1.00 89.25 192 ALA A CA 1
ATOM 1480 C C . ALA A 1 192 ? 36.239 12.657 -58.540 1.00 89.25 192 ALA A C 1
ATOM 1482 O O . ALA A 1 192 ? 35.972 13.717 -59.099 1.00 89.25 192 ALA A O 1
ATOM 1483 N N . SER A 1 193 ? 35.285 11.766 -58.249 1.00 92.69 193 SER A N 1
ATOM 1484 C CA . SER A 1 193 ? 33.860 12.042 -58.443 1.00 92.69 193 SER A CA 1
ATOM 1485 C C . SER A 1 193 ? 33.283 12.848 -57.279 1.00 92.69 193 SER A C 1
ATOM 1487 O O . SER A 1 193 ? 33.690 12.681 -56.130 1.00 92.69 193 SER A O 1
ATOM 1489 N N . SER A 1 194 ? 32.243 13.636 -57.553 1.00 92.25 194 SER A N 1
ATOM 1490 C CA . SER A 1 194 ? 31.473 14.344 -56.519 1.00 92.25 194 SER A CA 1
ATOM 1491 C C . SER A 1 194 ? 30.854 13.407 -55.472 1.00 92.25 194 SER A C 1
ATOM 1493 O O . SER A 1 194 ? 30.573 13.824 -54.350 1.00 92.25 194 SER A O 1
ATOM 1495 N N . ALA A 1 195 ? 30.675 12.124 -55.805 1.00 93.31 195 ALA A N 1
ATOM 1496 C CA . ALA A 1 195 ? 30.186 11.113 -54.876 1.00 93.31 195 ALA A CA 1
ATOM 1497 C C . ALA A 1 195 ? 31.130 10.910 -53.679 1.00 93.31 195 ALA A C 1
ATOM 1499 O O . ALA A 1 195 ? 30.655 10.653 -52.577 1.00 93.31 195 ALA A O 1
ATOM 1500 N N . TYR A 1 196 ? 32.444 11.070 -53.867 1.00 93.69 196 TYR A N 1
ATOM 1501 C CA . TYR A 1 196 ? 33.420 10.937 -52.784 1.00 93.69 196 TYR A CA 1
ATOM 1502 C C . TYR A 1 196 ? 33.314 12.083 -51.770 1.00 93.69 196 TYR A C 1
ATOM 1504 O O . TYR A 1 196 ? 33.306 11.847 -50.561 1.00 93.69 196 TYR A O 1
ATOM 1512 N N . ASP A 1 197 ? 33.152 13.317 -52.248 1.00 93.88 197 ASP A N 1
ATOM 1513 C CA . ASP A 1 197 ? 32.981 14.486 -51.381 1.00 93.88 197 ASP A CA 1
ATOM 1514 C C . ASP A 1 197 ? 31.635 14.452 -50.643 1.00 93.88 197 ASP A C 1
ATOM 1516 O O . ASP A 1 197 ? 31.573 14.715 -49.440 1.00 93.88 197 ASP A O 1
ATOM 1520 N N . ASN A 1 198 ? 30.569 14.016 -51.322 1.00 93.50 198 ASN A N 1
ATOM 1521 C CA . ASN A 1 198 ? 29.268 13.778 -50.694 1.00 93.50 198 ASN A CA 1
ATOM 1522 C C . ASN A 1 198 ? 29.347 12.689 -49.612 1.00 93.50 198 ASN A C 1
ATOM 1524 O O . ASN A 1 198 ? 28.777 12.847 -48.531 1.00 93.50 198 ASN A O 1
ATOM 1528 N N . ALA A 1 199 ? 30.085 11.606 -49.872 1.00 92.75 199 ALA A N 1
ATOM 1529 C CA . ALA A 1 199 ? 30.261 10.513 -48.925 1.00 92.75 199 ALA A CA 1
ATOM 1530 C C . ALA A 1 199 ? 31.069 10.934 -47.686 1.00 92.75 199 ALA A C 1
ATOM 1532 O O . ALA A 1 199 ? 30.726 10.525 -46.573 1.00 92.75 199 ALA A O 1
ATOM 1533 N N . LYS A 1 200 ? 32.087 11.795 -47.845 1.00 92.69 200 LYS A N 1
ATOM 1534 C CA . LYS A 1 200 ? 32.801 12.425 -46.719 1.00 92.69 200 LYS A CA 1
ATOM 1535 C C . LYS A 1 200 ? 31.879 13.300 -45.882 1.00 92.69 200 LYS A C 1
ATOM 1537 O O . LYS A 1 200 ? 31.872 13.180 -44.660 1.00 92.69 200 LYS A O 1
ATOM 1542 N N . LEU A 1 201 ? 31.086 14.153 -46.531 1.00 92.56 201 LEU A N 1
ATOM 1543 C CA . LEU A 1 201 ? 30.146 15.028 -45.835 1.00 92.56 201 LEU A CA 1
ATOM 1544 C C . LEU A 1 201 ? 29.108 14.220 -45.043 1.00 92.56 201 LEU A C 1
ATOM 1546 O O . LEU A 1 201 ? 28.765 14.593 -43.923 1.00 92.56 201 LEU A O 1
ATOM 1550 N N . ALA A 1 202 ? 28.632 13.102 -45.597 1.00 89.81 202 ALA A N 1
ATOM 1551 C CA . ALA A 1 202 ? 27.731 12.190 -44.901 1.00 89.81 202 ALA A CA 1
ATOM 1552 C C . ALA A 1 202 ? 28.379 11.574 -43.648 1.00 89.81 202 ALA A C 1
ATOM 1554 O O . ALA A 1 202 ? 27.758 11.577 -42.588 1.00 89.81 202 ALA A O 1
ATOM 1555 N N . LEU A 1 203 ? 29.637 11.121 -43.738 1.00 90.12 203 LEU A N 1
ATOM 1556 C CA . LEU A 1 203 ? 30.370 10.582 -42.588 1.00 90.12 203 LEU A CA 1
ATOM 1557 C C . LEU A 1 203 ? 30.542 11.622 -41.474 1.00 90.12 203 LEU A C 1
ATOM 1559 O O . LEU A 1 203 ? 30.305 11.312 -40.310 1.00 90.12 203 LEU A O 1
ATOM 1563 N N . GLU A 1 204 ? 30.917 12.854 -41.818 1.00 90.00 204 GLU A N 1
ATOM 1564 C CA . GLU A 1 204 ? 31.079 13.932 -40.833 1.00 90.00 204 GLU A CA 1
ATOM 1565 C C . GLU A 1 204 ? 29.748 14.295 -40.162 1.00 90.00 204 GLU A C 1
ATOM 1567 O O . GLU A 1 204 ? 29.681 14.432 -38.941 1.00 90.00 204 GLU A O 1
ATOM 1572 N N . ARG A 1 205 ? 28.652 14.340 -40.931 1.00 88.44 205 ARG A N 1
ATOM 1573 C CA . ARG A 1 205 ? 27.300 14.526 -40.377 1.00 88.44 205 ARG A CA 1
ATOM 1574 C C . ARG A 1 205 ? 26.901 13.400 -39.430 1.00 88.44 205 ARG A C 1
ATOM 1576 O O . ARG A 1 205 ? 26.231 13.660 -38.440 1.00 88.44 205 ARG A O 1
ATOM 1583 N N . TRP A 1 206 ? 27.292 12.162 -39.717 1.00 86.12 206 TRP A N 1
ATOM 1584 C CA . TRP A 1 206 ? 26.969 11.031 -38.853 1.00 86.12 206 TRP A CA 1
ATOM 1585 C C . TRP A 1 206 ? 27.814 10.986 -37.582 1.00 86.12 206 TRP A C 1
ATOM 1587 O O . TRP A 1 206 ? 27.286 10.635 -36.530 1.00 86.12 206 TRP A O 1
ATOM 1597 N N . LYS A 1 207 ? 29.088 11.375 -37.640 1.00 83.25 207 LYS A N 1
ATOM 1598 C CA . LYS A 1 207 ? 29.921 11.512 -36.436 1.00 83.25 207 LYS A CA 1
ATOM 1599 C C . LYS A 1 207 ? 29.416 12.605 -35.497 1.00 83.25 207 LYS A C 1
ATOM 1601 O O . LYS A 1 207 ? 29.545 12.452 -34.297 1.00 83.25 207 LYS A O 1
ATOM 1606 N N . ALA A 1 208 ? 28.825 13.672 -36.034 1.00 82.75 208 ALA A N 1
ATOM 1607 C CA . ALA A 1 208 ? 28.262 14.761 -35.234 1.00 82.75 208 ALA A CA 1
ATOM 1608 C C . ALA A 1 208 ? 26.956 14.398 -34.492 1.00 82.75 208 ALA A C 1
ATOM 1610 O O . ALA A 1 208 ? 26.463 15.204 -33.710 1.00 82.75 208 ALA A O 1
ATOM 1611 N N . LEU A 1 209 ? 26.369 13.229 -34.777 1.00 74.94 209 LEU A N 1
ATOM 1612 C CA . LEU A 1 209 ? 25.157 12.711 -34.126 1.00 74.94 209 LEU A CA 1
ATOM 1613 C C . LEU A 1 209 ? 25.459 11.635 -33.063 1.00 74.94 209 LEU A C 1
ATOM 1615 O O . LEU A 1 209 ? 24.516 11.098 -32.481 1.00 74.94 209 LEU A O 1
ATOM 1619 N N . LEU A 1 210 ? 26.740 11.300 -32.866 1.00 65.31 210 LEU A N 1
ATOM 1620 C CA . LEU A 1 210 ? 27.263 10.480 -31.766 1.00 65.31 210 LEU A CA 1
ATOM 1621 C C . LEU A 1 210 ? 27.711 11.384 -30.620 1.00 65.31 210 LEU A C 1
ATOM 1623 O O . LEU A 1 210 ? 27.514 10.965 -29.462 1.00 65.31 210 LEU A O 1
#

Foldseek 3Di:
DDDPPVVVVVVVVLVVLVVQLVVLLVVLVVQLVVQLVVLVVVLVVQLVVLVVVLVVVVVVVVVVCVVVVVPDDDPDDDNPPVPVVVVVVVSVVVSVVSNVVSVVVSVVSSVVSVVVSVVSSVVSVVVSVVVVVVVVVVVVVVVVVVVVVVVVVVLVVLLVLLVVQLVVCVVVQWRDCVSCVSQVHDGGHGCPDPSSVVSVVVSVVSVVVD

pLDDT: mean 86.67, std 13.87, range [39.47, 98.5]

Organism: NCBI:txid1945634

Radius of gyration: 46.09 Å; chains: 1; bounding box: 94×37×124 Å

Sequence (210 aa):
MESLDIEELYRAAERSRLNAFESARQDSLKRLQNSLDEIGTSYRGSVTQAQTAARISALGQEEKLAASGLSSGGSYTAPTSGYTETARVASDNNLRSNLNTLSAARLQQEQEARNASNTEIAQARQSYENSAAEIRMQQAQAQINQYNTDREYNYNVRVTAYQQAMQRWQTYGIVLPADASILGVPAGTRTASSAYDNAKLALERWKALL

Secondary structure (DSSP, 8-state):
-----HHHHHHHHHHHHHHHHHHHHHHHHHHHHHHHHHHHHHHHHHHHHHHHHHHHHHHHHHHHHHHTTTTS--TTS---HHHHHHHHHHHHHHHHHHHHHHHHHHHHHHHHHHHHHHHHHHHHHHHHHHHHHHHHHHHHHHHHHHHHHHHHHHHHHHHHHHHHHHHHHHHHSB--TTTHHHHTS-TT-BTTSHHHHHHHHHHHHHHTT-